Protein AF-J0LLN0-F1 (afdb_monomer_lite)

Structure (mmCIF, N/CA/C/O backbone):
data_AF-J0LLN0-F1
#
_entry.id   AF-J0LLN0-F1
#
loop_
_atom_site.group_PDB
_atom_site.id
_atom_site.type_symbol
_atom_site.label_atom_id
_atom_site.label_alt_id
_atom_site.label_comp_id
_atom_site.label_asym_id
_atom_site.label_entity_id
_atom_site.label_seq_id
_atom_site.pdbx_PDB_ins_code
_atom_site.Cartn_x
_atom_site.Cartn_y
_atom_site.Cartn_z
_atom_site.occupancy
_atom_site.B_iso_or_equiv
_atom_site.auth_seq_id
_atom_site.auth_comp_id
_atom_site.auth_asym_id
_atom_site.auth_atom_id
_atom_site.pdbx_PDB_model_num
ATOM 1 N N . MET A 1 1 ? -68.825 27.686 -24.323 1.00 35.81 1 MET A N 1
ATOM 2 C CA . MET A 1 1 ? -67.868 28.723 -23.879 1.00 35.81 1 MET A CA 1
ATOM 3 C C . MET A 1 1 ? -66.952 28.085 -22.842 1.00 35.81 1 MET A C 1
ATOM 5 O O . MET A 1 1 ? -67.459 27.472 -21.914 1.00 35.81 1 MET A O 1
ATOM 9 N N . LYS A 1 2 ? -65.637 28.086 -23.091 1.00 39.03 2 LYS A N 1
ATOM 10 C CA . LYS A 1 2 ? -64.609 27.370 -22.316 1.00 39.03 2 LYS A CA 1
ATOM 11 C C . LYS A 1 2 ? -64.324 28.080 -20.988 1.00 39.03 2 LYS A C 1
ATOM 13 O O . LYS A 1 2 ? -63.951 29.246 -21.018 1.00 39.03 2 LYS A O 1
ATOM 18 N N . ILE A 1 3 ? -64.368 27.356 -19.871 1.00 39.47 3 ILE A N 1
ATOM 19 C CA . ILE A 1 3 ? -63.580 27.661 -18.666 1.00 39.47 3 ILE A CA 1
ATOM 20 C C . ILE A 1 3 ? -63.063 26.320 -18.148 1.00 39.47 3 ILE A C 1
ATOM 22 O O . ILE A 1 3 ? -63.833 25.510 -17.646 1.00 39.47 3 ILE A O 1
ATOM 26 N N . GLY A 1 4 ? -61.774 26.048 -18.335 1.00 42.06 4 GLY A N 1
ATOM 27 C CA . GLY A 1 4 ? -61.189 24.785 -17.892 1.00 42.06 4 GLY A CA 1
ATOM 28 C C . GLY A 1 4 ? -59.819 24.506 -18.490 1.00 42.06 4 GLY A C 1
ATOM 29 O O . GLY A 1 4 ? -59.658 23.518 -19.193 1.00 42.06 4 GLY A O 1
ATOM 30 N N . SER A 1 5 ? -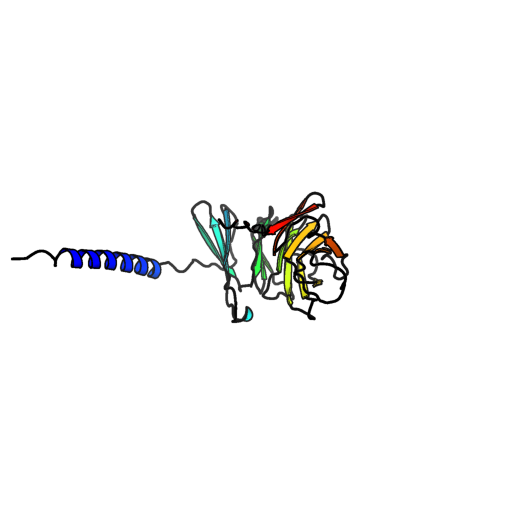58.828 25.370 -18.255 1.00 47.81 5 SER A N 1
ATOM 31 C CA . SER A 1 5 ? -57.426 24.976 -18.496 1.00 47.81 5 SER A CA 1
ATOM 32 C C . SER A 1 5 ? -56.372 25.699 -17.652 1.00 47.81 5 SER A C 1
ATOM 34 O O . SER A 1 5 ? -55.187 25.470 -17.873 1.00 47.81 5 SER A O 1
ATOM 36 N N . SER A 1 6 ? -56.746 26.543 -16.684 1.00 46.25 6 SER A N 1
ATOM 37 C CA . SER A 1 6 ? -55.751 27.342 -15.942 1.00 46.25 6 SER A CA 1
ATOM 38 C C . SER A 1 6 ? -55.401 26.791 -14.555 1.00 46.25 6 SER A C 1
ATOM 40 O O . SER A 1 6 ? -54.373 27.159 -14.002 1.00 46.25 6 SER A O 1
ATOM 42 N N . VAL A 1 7 ? -56.198 25.872 -13.996 1.00 44.28 7 VAL A N 1
ATOM 43 C CA . VAL A 1 7 ? -55.988 25.363 -12.621 1.00 44.28 7 VAL A CA 1
ATOM 44 C C . VAL A 1 7 ? -55.007 24.180 -12.574 1.00 44.28 7 VAL A C 1
ATOM 46 O O . VAL A 1 7 ? -54.289 24.002 -11.596 1.00 44.28 7 VAL A O 1
ATOM 49 N N . SER A 1 8 ? -54.899 23.397 -13.653 1.00 47.16 8 SER A N 1
ATOM 50 C CA . SER A 1 8 ? -54.070 22.177 -13.671 1.00 47.16 8 SER A CA 1
ATOM 51 C C . SER A 1 8 ? -52.569 22.448 -13.871 1.00 47.16 8 SER A C 1
ATOM 53 O O . SER A 1 8 ? -51.728 21.668 -13.425 1.00 47.16 8 SER A O 1
ATOM 55 N N . ILE A 1 9 ? -52.213 23.576 -14.493 1.00 45.03 9 ILE A N 1
ATOM 56 C CA . ILE A 1 9 ? -50.817 23.916 -14.801 1.00 45.03 9 ILE A CA 1
ATOM 57 C C . ILE A 1 9 ? -50.111 24.511 -13.571 1.00 45.03 9 ILE A C 1
ATOM 59 O O . ILE A 1 9 ? -48.983 24.129 -13.267 1.00 45.03 9 ILE A O 1
ATOM 63 N N . VAL A 1 10 ? -50.794 25.361 -12.796 1.00 46.84 10 VAL A N 1
ATOM 64 C CA . VAL A 1 10 ? -50.227 25.993 -11.588 1.00 46.84 10 VAL A CA 1
ATOM 65 C C . VAL A 1 10 ? -49.900 24.955 -10.504 1.00 46.84 10 VAL A C 1
ATOM 67 O O . VAL A 1 10 ? -48.872 25.062 -9.840 1.00 46.84 10 VAL A O 1
ATOM 70 N N . PHE A 1 11 ? -50.704 23.893 -10.381 1.00 40.16 11 PHE A N 1
ATOM 71 C CA . PHE A 1 11 ? -50.483 22.838 -9.385 1.00 40.16 11 PHE A CA 1
ATOM 72 C C . PHE A 1 11 ? -49.270 21.947 -9.706 1.00 40.16 11 PHE A C 1
ATOM 74 O O . PHE A 1 11 ? -48.560 21.526 -8.795 1.00 40.16 11 PHE A O 1
ATOM 81 N N . LYS A 1 12 ? -48.972 21.700 -10.992 1.00 39.31 12 LYS A N 1
ATOM 82 C CA . LYS A 1 12 ? -47.782 20.927 -11.390 1.00 39.31 12 LYS A CA 1
ATOM 83 C C . LYS A 1 12 ? -46.486 21.677 -11.082 1.00 39.31 12 LYS A C 1
ATOM 85 O O . LYS A 1 12 ? -45.582 21.080 -10.510 1.00 39.31 12 LYS A O 1
ATOM 90 N N . TYR A 1 13 ? -46.414 22.978 -11.367 1.00 44.88 13 TYR A N 1
ATOM 91 C CA . TYR A 1 13 ? -45.203 23.761 -11.089 1.00 44.88 13 TYR A CA 1
ATOM 92 C C . TYR A 1 13 ? -44.960 24.003 -9.590 1.00 44.88 13 TYR A C 1
ATOM 94 O O . TYR A 1 13 ? -43.806 24.078 -9.171 1.00 44.88 13 TYR A O 1
ATOM 102 N N . PHE A 1 14 ? -46.013 24.046 -8.766 1.00 45.34 14 PHE A N 1
ATOM 103 C CA . PHE A 1 14 ? -45.872 24.186 -7.311 1.00 45.34 14 PHE A CA 1
ATOM 104 C C . PHE A 1 14 ? -45.296 22.917 -6.656 1.00 45.34 14 PHE A C 1
ATOM 106 O O . PHE A 1 14 ? -44.418 22.998 -5.799 1.00 45.34 14 PHE A O 1
ATOM 113 N N . VAL A 1 15 ? -45.721 21.732 -7.111 1.00 45.38 15 VAL A N 1
ATOM 114 C CA . VAL A 1 15 ? -45.233 20.444 -6.583 1.00 45.38 15 VAL A CA 1
ATOM 115 C C . VAL A 1 15 ? -43.798 20.148 -7.045 1.00 45.38 15 VAL A C 1
ATOM 117 O O . VAL A 1 15 ? -43.001 19.621 -6.268 1.00 45.38 15 VAL A O 1
ATOM 120 N N . THR A 1 16 ? -43.413 20.546 -8.264 1.00 44.00 16 THR A N 1
ATOM 121 C CA . THR A 1 16 ? -42.022 20.394 -8.734 1.00 44.00 16 THR A CA 1
ATOM 122 C C . THR A 1 16 ? -41.064 21.390 -8.061 1.00 44.00 16 THR A C 1
ATOM 124 O O . THR A 1 16 ? -39.931 21.026 -7.751 1.00 44.00 16 THR A O 1
ATOM 127 N N . GLY A 1 17 ? -41.516 22.613 -7.751 1.00 37.81 17 GLY A N 1
ATOM 128 C CA . GLY A 1 17 ? -40.711 23.618 -7.040 1.00 37.81 17 GLY A CA 1
ATOM 129 C C . GLY A 1 17 ? -40.388 23.248 -5.585 1.00 37.81 17 GLY A C 1
ATOM 130 O O . GLY A 1 17 ? -39.274 23.493 -5.116 1.00 37.81 17 GLY A O 1
ATOM 131 N N . ILE A 1 18 ? -41.318 22.590 -4.883 1.00 50.09 18 ILE A N 1
ATOM 132 C CA . ILE A 1 18 ? -41.112 22.128 -3.498 1.00 50.09 18 ILE A CA 1
ATOM 133 C C . ILE A 1 18 ? -40.137 20.939 -3.444 1.00 50.09 18 ILE A C 1
ATOM 135 O O . ILE A 1 18 ? -39.275 20.900 -2.568 1.00 50.09 18 ILE A O 1
ATOM 139 N N . MET A 1 19 ? -40.194 20.013 -4.409 1.00 43.78 19 MET A N 1
ATOM 140 C CA . MET A 1 19 ? -39.267 18.870 -4.458 1.00 43.78 19 MET A CA 1
ATOM 141 C C . MET A 1 19 ? -37.825 19.284 -4.784 1.00 43.78 19 MET A C 1
ATOM 143 O O . MET A 1 19 ? -36.892 18.757 -4.183 1.00 43.78 19 MET A O 1
ATOM 147 N N . ILE A 1 20 ? -37.620 20.268 -5.667 1.00 47.31 20 ILE A N 1
ATOM 148 C CA . ILE A 1 20 ? -36.274 20.789 -5.971 1.00 47.31 20 ILE A CA 1
ATOM 149 C C . ILE A 1 20 ? -35.708 21.574 -4.775 1.00 47.31 20 ILE A C 1
ATOM 151 O O . ILE A 1 20 ? -34.535 21.421 -4.431 1.00 47.31 20 ILE A O 1
ATOM 155 N N . SER A 1 21 ? -36.548 22.343 -4.077 1.00 45.31 21 SER A N 1
ATOM 156 C CA . SER A 1 21 ? -36.128 23.094 -2.887 1.00 45.31 21 SER A CA 1
ATOM 157 C C . SER A 1 21 ? -35.784 22.177 -1.707 1.00 45.31 21 SER A C 1
ATOM 159 O O . SER A 1 21 ? -34.829 22.458 -0.988 1.00 45.31 21 SER A O 1
ATOM 161 N N . ALA A 1 22 ? -36.488 21.055 -1.522 1.00 49.66 22 ALA A N 1
ATOM 162 C CA . ALA A 1 22 ? -36.191 20.095 -0.455 1.00 49.66 22 ALA A CA 1
ATOM 163 C C . ALA A 1 22 ? -34.859 19.352 -0.668 1.00 49.66 22 ALA A C 1
ATOM 165 O O . ALA A 1 22 ? -34.120 19.143 0.293 1.00 49.66 22 ALA A O 1
ATOM 166 N N . VAL A 1 23 ? -34.507 19.012 -1.914 1.00 50.84 23 VAL A N 1
ATOM 167 C CA . VAL A 1 23 ? -33.224 18.353 -2.227 1.00 50.84 23 VAL A CA 1
ATOM 168 C C . VAL A 1 23 ? -32.048 19.327 -2.074 1.00 50.84 23 VAL A C 1
ATOM 170 O O . VAL A 1 23 ? -31.035 18.963 -1.481 1.00 50.84 23 VAL A O 1
ATOM 173 N N . LEU A 1 24 ? -32.200 20.588 -2.500 1.00 45.41 24 LEU A N 1
ATOM 174 C CA . LEU A 1 24 ? -31.174 21.626 -2.305 1.00 45.41 24 LEU A CA 1
ATOM 175 C C . LEU A 1 24 ? -31.020 22.049 -0.831 1.00 45.41 24 LEU A C 1
ATOM 177 O O . LEU A 1 24 ? -29.904 22.313 -0.380 1.00 45.41 24 LEU A O 1
ATOM 181 N N . SER A 1 25 ? -32.108 22.044 -0.051 1.00 48.28 25 SER A N 1
ATOM 182 C CA . SER A 1 25 ? -32.062 22.308 1.398 1.00 48.28 25 SER A CA 1
ATOM 183 C C . SER A 1 25 ? -31.423 21.154 2.181 1.00 48.28 25 SER A C 1
ATOM 185 O O . SER A 1 25 ? -30.760 21.393 3.187 1.00 48.28 25 SER A O 1
ATOM 187 N N . ALA A 1 26 ? -31.562 19.909 1.710 1.00 46.84 26 ALA A N 1
ATOM 188 C CA . ALA A 1 26 ? -30.931 18.742 2.330 1.00 46.84 26 ALA A CA 1
ATOM 189 C C . ALA A 1 26 ? -29.409 18.696 2.101 1.00 46.84 26 ALA A C 1
ATOM 191 O O . ALA A 1 26 ? -28.676 18.220 2.965 1.00 46.84 26 ALA A O 1
ATOM 192 N N . THR A 1 27 ? -28.908 19.247 0.990 1.00 48.62 27 THR A N 1
ATOM 193 C CA . THR A 1 27 ? -27.458 19.377 0.742 1.00 48.62 27 THR A CA 1
ATOM 194 C C . THR A 1 27 ? -26.828 20.602 1.410 1.00 48.62 27 THR A C 1
ATOM 196 O O . THR A 1 27 ? -25.623 20.626 1.635 1.00 48.62 27 THR A O 1
ATOM 199 N N . ALA A 1 28 ? -27.624 21.617 1.766 1.00 44.47 28 ALA A N 1
ATOM 200 C CA . ALA A 1 28 ? -27.141 22.803 2.484 1.00 44.47 28 ALA A CA 1
ATOM 201 C C . ALA A 1 28 ? -26.926 22.556 3.991 1.00 44.47 28 ALA A C 1
ATOM 203 O O . ALA A 1 28 ? -26.243 23.334 4.656 1.00 44.47 28 ALA A O 1
ATOM 204 N N . CYS A 1 29 ? -27.483 21.464 4.526 1.00 44.81 29 CYS A N 1
ATOM 205 C CA . CYS A 1 29 ? -27.372 21.073 5.930 1.00 44.81 29 CYS A CA 1
ATOM 206 C C . CYS A 1 29 ? -26.762 19.681 6.128 1.00 44.81 29 CYS A C 1
ATOM 208 O O . CYS A 1 29 ? -26.947 19.091 7.192 1.00 44.81 29 CYS A O 1
ATOM 210 N N . THR A 1 30 ? -26.011 19.144 5.159 1.00 52.47 30 THR A N 1
ATOM 211 C CA . THR A 1 30 ? -25.088 18.052 5.490 1.00 52.47 30 THR A CA 1
ATOM 212 C C . THR A 1 30 ? -24.094 18.596 6.515 1.00 52.47 30 THR A C 1
ATOM 214 O O . THR A 1 30 ? -23.348 19.521 6.176 1.00 52.47 30 THR A O 1
ATOM 217 N N . PRO A 1 31 ? -24.081 18.095 7.768 1.00 54.72 31 PRO A N 1
ATOM 218 C CA . PRO A 1 31 ? -23.038 18.476 8.702 1.00 54.72 31 PRO A CA 1
ATOM 219 C C . PRO A 1 31 ? -21.703 18.179 8.026 1.00 54.72 31 PRO A C 1
ATOM 221 O O . PRO A 1 31 ? -21.556 17.137 7.379 1.00 54.72 31 PRO A O 1
ATOM 224 N N . ALA A 1 32 ? -20.754 19.113 8.135 1.00 64.06 32 ALA A N 1
ATOM 225 C CA . ALA A 1 32 ? -19.389 18.864 7.700 1.00 64.06 32 ALA A CA 1
ATOM 226 C C . ALA A 1 32 ? -18.981 17.480 8.212 1.00 64.06 32 ALA A C 1
ATOM 228 O O . ALA A 1 32 ? -19.244 17.164 9.379 1.00 64.06 32 ALA A O 1
ATOM 229 N N . LEU A 1 33 ? -18.417 16.645 7.330 1.00 68.56 33 LEU A N 1
ATOM 230 C CA . LEU A 1 33 ? -17.989 15.302 7.711 1.00 68.56 33 LEU A CA 1
ATOM 231 C C . LEU A 1 33 ? -17.200 15.425 9.024 1.00 68.56 33 LEU A C 1
ATOM 233 O O . LEU A 1 33 ? -16.322 16.289 9.100 1.00 68.56 33 LEU A O 1
ATOM 237 N N . PRO A 1 34 ? -17.516 14.640 10.071 1.00 75.44 34 PRO A N 1
ATOM 238 C CA . PRO A 1 34 ? -16.810 14.697 11.345 1.00 75.44 34 PRO A CA 1
ATOM 239 C C . PRO A 1 34 ? -15.404 14.110 11.168 1.00 75.44 34 PRO A C 1
ATOM 241 O O . PRO A 1 34 ? -15.112 12.975 11.549 1.00 75.44 34 PRO A O 1
ATOM 244 N N . VAL A 1 35 ? -14.543 14.893 10.520 1.00 81.31 35 VAL A N 1
ATOM 245 C CA . VAL A 1 35 ? -13.170 14.557 10.176 1.00 81.31 35 VAL A CA 1
ATOM 246 C C . VAL A 1 35 ? -12.336 14.620 11.444 1.00 81.31 35 VAL A C 1
ATOM 248 O O . VAL A 1 35 ? -12.258 15.648 12.117 1.00 81.31 35 VAL A O 1
ATOM 251 N N . LYS A 1 36 ? -11.682 13.508 11.760 1.00 83.38 36 LYS A N 1
ATOM 252 C CA . LYS A 1 36 ? -10.747 13.392 12.872 1.00 83.38 36 LYS A CA 1
ATOM 253 C C . LYS A 1 36 ? -9.315 13.353 12.354 1.00 83.38 36 LYS A C 1
ATOM 255 O O . LYS A 1 36 ? -9.028 12.876 11.253 1.00 83.38 36 LYS A O 1
ATOM 260 N N . GLY A 1 37 ? -8.400 13.843 13.186 1.00 82.81 37 GLY A N 1
ATOM 261 C CA . GLY A 1 37 ? -6.988 13.509 13.046 1.00 82.81 37 GLY A CA 1
ATOM 262 C C . GLY A 1 37 ? -6.754 12.019 13.302 1.00 82.81 37 GLY A C 1
ATOM 263 O O . GLY A 1 37 ? -7.646 11.296 13.746 1.00 82.81 37 GLY A O 1
ATOM 264 N N . PHE A 1 38 ? -5.533 11.555 13.047 1.00 89.50 38 PHE A N 1
ATOM 265 C CA . PHE A 1 38 ? -5.156 10.173 13.328 1.00 89.50 38 PHE A CA 1
ATOM 266 C C . PHE A 1 38 ? -4.889 9.973 14.830 1.00 89.50 38 PHE A C 1
ATOM 268 O O . PHE A 1 38 ? -3.743 9.846 15.256 1.00 89.50 38 PHE A O 1
ATOM 275 N N . SER A 1 39 ? -5.952 9.978 15.638 1.00 88.00 39 SER A N 1
ATOM 276 C CA . SER A 1 39 ? -5.913 9.726 17.083 1.00 88.00 39 SER A CA 1
ATOM 277 C C . SER A 1 39 ? -7.177 9.010 17.571 1.00 88.00 39 SER A C 1
ATOM 279 O O . SER A 1 39 ? -8.278 9.286 17.097 1.00 88.00 39 SER A O 1
ATOM 281 N N . ASN A 1 40 ? -7.024 8.100 18.541 1.00 86.25 40 ASN A N 1
ATOM 282 C CA . ASN A 1 40 ? -8.121 7.334 19.154 1.00 86.25 40 ASN A CA 1
ATOM 283 C C . ASN A 1 40 ? -9.004 6.592 18.132 1.00 86.25 40 ASN A C 1
ATOM 285 O O . ASN A 1 40 ? -10.232 6.609 18.225 1.00 86.25 40 ASN A O 1
ATOM 289 N N . ILE A 1 41 ? -8.375 5.960 17.139 1.00 90.88 41 ILE A N 1
ATOM 290 C CA . ILE A 1 41 ? -9.061 5.188 16.098 1.00 90.88 41 ILE A CA 1
ATOM 291 C C . ILE A 1 41 ? -8.908 3.694 16.393 1.00 90.88 41 ILE A C 1
ATOM 293 O O . ILE A 1 41 ? -7.810 3.233 16.704 1.00 90.88 41 ILE A O 1
ATOM 297 N N . THR A 1 42 ? -10.001 2.939 16.265 1.00 91.94 42 THR A N 1
ATOM 298 C CA . THR A 1 42 ? -10.033 1.474 16.389 1.00 91.94 42 THR A CA 1
ATOM 299 C C . THR A 1 42 ? -10.801 0.866 15.214 1.00 91.94 42 THR A C 1
ATOM 301 O O . THR A 1 42 ? -11.573 1.557 14.547 1.00 91.94 42 THR A O 1
ATOM 304 N N . LEU A 1 43 ? -10.602 -0.433 14.967 1.00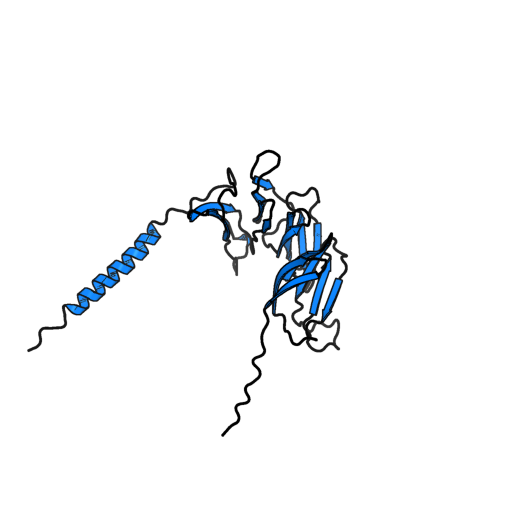 93.62 43 LEU A N 1
ATOM 305 C CA . LEU A 1 43 ? -11.381 -1.198 13.979 1.00 93.62 43 LEU A CA 1
ATOM 306 C C . LEU A 1 43 ? -12.594 -1.914 14.595 1.00 93.62 43 LEU A C 1
ATOM 308 O O . LEU A 1 43 ? -13.229 -2.736 13.943 1.00 93.62 43 LEU A O 1
ATOM 312 N N . GLU A 1 44 ? -12.927 -1.630 15.854 1.00 90.81 44 GLU A N 1
ATOM 313 C CA . GLU A 1 44 ? -14.022 -2.311 16.541 1.00 90.81 44 GLU A CA 1
ATOM 314 C C . GLU A 1 44 ? -15.383 -1.965 15.917 1.00 90.81 44 GLU A C 1
ATOM 316 O O . GLU A 1 44 ? -15.790 -0.795 15.853 1.00 90.81 44 GLU A O 1
ATOM 321 N N . GLY A 1 45 ? -16.072 -3.009 15.450 1.00 92.31 45 GLY A N 1
ATOM 322 C CA . GLY A 1 45 ? -17.348 -2.914 14.743 1.00 92.31 45 GLY A CA 1
ATOM 323 C C . GLY A 1 45 ? -17.251 -2.288 13.351 1.00 92.31 45 GLY A C 1
ATOM 324 O O . GLY A 1 45 ? -18.291 -1.949 12.794 1.00 92.31 45 GLY A O 1
ATOM 325 N N . VAL A 1 46 ? -16.043 -2.080 12.806 1.00 95.44 46 VAL A N 1
ATOM 326 C CA . VAL A 1 46 ? -15.834 -1.570 11.441 1.00 95.44 46 VAL A CA 1
ATOM 327 C C . VAL A 1 46 ? -15.955 -2.726 10.448 1.00 95.44 46 VAL A C 1
ATOM 329 O O . VAL A 1 46 ? -15.282 -3.741 10.603 1.00 95.44 46 VAL A O 1
ATOM 332 N N . VAL A 1 47 ? -16.773 -2.549 9.412 1.00 96.31 47 VAL A N 1
ATOM 333 C CA . VAL A 1 47 ? -17.028 -3.546 8.352 1.00 96.31 47 VAL A CA 1
ATOM 334 C C . VAL A 1 47 ? -16.514 -3.143 6.983 1.00 96.31 47 VAL A C 1
ATOM 336 O O . VAL A 1 47 ? -16.360 -3.994 6.113 1.00 96.31 47 VAL A O 1
ATOM 339 N N . ALA A 1 48 ? -16.252 -1.857 6.773 1.00 95.62 48 ALA A N 1
ATOM 340 C CA . ALA A 1 48 ? -15.708 -1.371 5.518 1.00 95.62 48 ALA A CA 1
ATOM 341 C C . ALA A 1 48 ? -14.779 -0.183 5.750 1.00 95.62 48 ALA A C 1
ATOM 343 O O . ALA A 1 48 ? -14.951 0.597 6.690 1.00 95.62 48 ALA A O 1
ATOM 344 N N . ALA A 1 49 ? -13.799 -0.054 4.863 1.00 96.06 49 ALA A N 1
ATOM 345 C CA . ALA A 1 49 ? -12.905 1.083 4.798 1.00 96.06 49 ALA A CA 1
ATOM 346 C C . ALA A 1 49 ? -12.896 1.611 3.362 1.00 96.06 49 ALA A C 1
ATOM 348 O O . ALA A 1 49 ? -12.823 0.830 2.415 1.00 96.06 49 ALA A O 1
ATOM 349 N N . ILE A 1 50 ? -12.999 2.928 3.202 1.00 94.62 50 ILE A N 1
ATOM 350 C CA . ILE A 1 50 ? -13.043 3.587 1.895 1.00 94.62 50 ILE A CA 1
ATOM 351 C C . ILE A 1 50 ? -11.999 4.687 1.877 1.00 94.62 50 ILE A C 1
ATOM 353 O O . ILE A 1 50 ? -11.969 5.533 2.770 1.00 94.62 50 ILE A O 1
ATOM 357 N N . SER A 1 51 ? -11.162 4.683 0.848 1.00 92.38 51 SER A N 1
ATOM 358 C CA . SER A 1 51 ? -10.244 5.774 0.564 1.00 92.38 51 SER A CA 1
ATOM 359 C C . SER A 1 51 ? -10.902 6.748 -0.412 1.00 92.38 51 SER A C 1
ATOM 361 O O . SER A 1 51 ? -11.459 6.339 -1.429 1.00 92.38 51 SER A O 1
ATOM 363 N N . VAL A 1 52 ? -10.854 8.039 -0.093 1.00 88.94 52 VAL A N 1
ATOM 364 C CA . VAL A 1 52 ? -11.382 9.120 -0.927 1.00 88.94 52 VAL A CA 1
ATOM 365 C C . VAL A 1 52 ? -10.273 10.136 -1.133 1.00 88.94 52 VAL A C 1
ATOM 367 O O . VAL A 1 52 ? -9.941 10.907 -0.232 1.00 88.94 52 VAL A O 1
ATOM 370 N N . ASN A 1 53 ? -9.700 10.136 -2.332 1.00 83.81 53 ASN A N 1
ATOM 371 C CA . ASN A 1 53 ? -8.626 11.044 -2.706 1.00 83.81 53 ASN A CA 1
ATOM 372 C C . ASN A 1 53 ? -9.012 11.820 -3.962 1.00 83.81 53 ASN A C 1
ATOM 374 O O . ASN A 1 53 ? -9.546 11.223 -4.901 1.00 83.81 53 ASN A O 1
ATOM 378 N N . PRO A 1 54 ? -8.726 13.129 -4.015 1.00 70.31 54 PRO A N 1
ATOM 379 C CA . PRO A 1 54 ? -8.790 13.870 -5.260 1.00 70.31 54 PRO A CA 1
ATOM 380 C C . PRO A 1 54 ? -7.836 13.227 -6.273 1.00 70.31 54 PRO A C 1
ATOM 382 O O . PRO A 1 5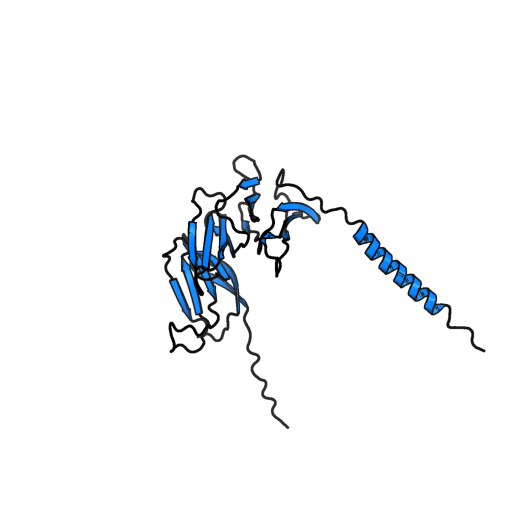4 ? -6.625 13.185 -6.065 1.00 70.31 54 PRO A O 1
ATOM 385 N N . GLN A 1 55 ? -8.389 12.707 -7.366 1.00 66.25 55 GLN A N 1
ATOM 386 C CA . GLN A 1 55 ? -7.603 12.249 -8.504 1.00 66.25 55 GLN A CA 1
ATOM 387 C C . GLN A 1 55 ? -7.110 13.491 -9.249 1.00 66.25 55 GLN A C 1
ATOM 389 O O . GLN A 1 55 ? -7.902 14.222 -9.843 1.00 66.25 55 GLN A O 1
ATOM 394 N N . ALA A 1 56 ? -5.809 13.764 -9.195 1.00 56.75 56 ALA A N 1
ATOM 395 C CA . ALA A 1 56 ? -5.224 14.923 -9.858 1.00 56.75 56 ALA A CA 1
ATOM 396 C C . ALA A 1 56 ? -4.958 14.648 -11.343 1.00 56.75 56 ALA A C 1
ATOM 398 O O . ALA A 1 56 ? -3.819 14.700 -11.805 1.00 56.75 56 ALA A O 1
ATOM 399 N N . PHE A 1 57 ? -6.010 14.373 -12.113 1.00 53.25 57 PHE A N 1
ATOM 400 C CA . PHE A 1 57 ? -5.895 14.398 -13.567 1.00 53.25 57 PHE A CA 1
ATOM 401 C C . PHE A 1 57 ? -5.755 15.861 -14.018 1.00 53.25 57 PHE A C 1
ATOM 403 O O . PHE A 1 57 ? -6.688 16.653 -13.915 1.00 53.25 57 PHE A O 1
ATOM 410 N N . GLY A 1 58 ? -4.558 16.242 -14.470 1.00 53.97 58 GLY A N 1
ATOM 411 C CA . GLY A 1 58 ? -4.291 17.519 -15.147 1.00 53.97 58 GLY A CA 1
ATOM 412 C C . GLY A 1 58 ? -3.786 18.682 -14.283 1.00 53.97 58 GLY A C 1
ATOM 413 O O . GLY A 1 58 ? -3.167 19.584 -14.835 1.00 53.97 58 GLY A O 1
ATOM 414 N N . GLN A 1 59 ? -3.980 18.672 -12.958 1.00 55.12 59 GLN A N 1
ATOM 415 C CA . GLN A 1 59 ? -3.436 19.716 -12.064 1.00 55.12 59 GLN A CA 1
ATOM 416 C C . GLN A 1 59 ? -2.189 19.289 -11.282 1.00 55.12 59 GLN A C 1
ATOM 418 O O . GLN A 1 59 ? -1.637 20.113 -10.565 1.00 55.12 59 GLN A O 1
ATOM 423 N N . GLY A 1 60 ? -1.740 18.038 -11.419 1.00 66.31 60 GLY A N 1
ATOM 424 C CA . GLY A 1 60 ? -0.609 17.506 -10.659 1.00 66.31 60 GLY A CA 1
ATOM 425 C C . GLY A 1 60 ? -0.984 17.174 -9.212 1.00 66.31 60 GLY A C 1
ATOM 426 O O . GLY A 1 60 ? -1.645 17.944 -8.509 1.00 66.31 60 GLY A O 1
ATOM 427 N N . ILE A 1 61 ? -0.611 15.979 -8.758 1.00 70.31 61 ILE A N 1
ATOM 428 C CA . ILE A 1 61 ? -0.966 15.470 -7.424 1.00 70.31 61 ILE A CA 1
ATOM 429 C C . ILE A 1 61 ? -0.332 16.289 -6.289 1.00 70.31 61 ILE A C 1
ATOM 431 O O . ILE A 1 61 ? -0.820 16.290 -5.161 1.00 70.31 61 ILE A O 1
ATOM 435 N N . GLU A 1 62 ? 0.731 17.035 -6.580 1.00 70.06 62 GLU A N 1
ATOM 436 C CA . GLU A 1 62 ? 1.367 17.991 -5.679 1.00 70.06 62 GLU A CA 1
ATOM 437 C C . GLU A 1 62 ? 0.408 19.095 -5.209 1.00 70.06 62 GLU A C 1
ATOM 439 O O . GLU A 1 62 ? 0.562 19.607 -4.099 1.00 70.06 62 GLU A O 1
ATOM 444 N N . ASN A 1 63 ? -0.627 19.402 -5.998 1.00 71.56 63 ASN A N 1
ATOM 445 C CA . ASN A 1 63 ? -1.650 20.390 -5.658 1.00 71.56 63 ASN A CA 1
ATOM 446 C C . ASN A 1 63 ? -2.815 19.804 -4.845 1.00 71.56 63 ASN A C 1
ATOM 448 O O . ASN A 1 63 ? -3.675 20.550 -4.364 1.00 71.56 63 ASN A O 1
ATOM 452 N N . VAL A 1 64 ? -2.835 18.485 -4.625 1.00 72.38 64 VAL A N 1
ATOM 453 C CA . VAL A 1 64 ? -3.792 17.847 -3.720 1.00 72.38 64 VAL A CA 1
ATOM 454 C C . VAL A 1 64 ? -3.384 18.122 -2.277 1.00 72.38 64 VAL A C 1
ATOM 456 O O . VAL A 1 64 ? -2.292 17.774 -1.818 1.00 72.38 64 VAL A O 1
ATOM 459 N N . LYS A 1 65 ? -4.281 18.808 -1.564 1.00 75.12 65 LYS A N 1
ATOM 460 C CA . LYS A 1 65 ? -4.053 19.258 -0.186 1.00 75.12 65 LYS A CA 1
ATOM 461 C C . LYS A 1 65 ? -4.477 18.236 0.859 1.00 75.12 65 LYS A C 1
ATOM 463 O O . LYS A 1 65 ? -3.970 18.282 1.977 1.00 75.12 65 LYS A O 1
ATOM 468 N N . GLU A 1 66 ? -5.418 17.360 0.524 1.00 86.81 66 GLU A N 1
ATOM 469 C CA . GLU A 1 66 ? -5.960 16.386 1.462 1.00 86.81 66 GLU A CA 1
ATOM 470 C C . GLU A 1 66 ? -6.604 15.194 0.762 1.00 86.81 66 GLU A C 1
ATOM 472 O O . GLU A 1 66 ? -7.044 15.276 -0.384 1.00 86.81 66 GLU A O 1
ATOM 477 N N . GLY A 1 67 ? -6.680 14.097 1.503 1.00 89.50 67 GLY A N 1
ATOM 478 C CA . GLY A 1 67 ? -7.493 12.931 1.194 1.00 89.50 67 GLY A CA 1
ATOM 479 C C . GLY A 1 67 ? -8.097 12.381 2.477 1.00 89.50 67 GLY A C 1
ATOM 480 O O . GLY A 1 67 ? -7.763 12.832 3.579 1.00 89.50 67 GLY A O 1
ATOM 481 N N . TYR A 1 68 ? -8.947 11.373 2.365 1.00 93.00 68 TYR A N 1
ATOM 482 C CA . TYR A 1 68 ? -9.673 10.830 3.504 1.00 93.00 68 TYR A CA 1
ATOM 483 C C . TYR A 1 68 ? -9.711 9.310 3.488 1.00 93.00 68 TYR A C 1
ATOM 485 O O . TYR A 1 68 ? -9.800 8.690 2.433 1.00 93.00 68 TYR A O 1
ATOM 493 N N . VAL A 1 69 ? -9.727 8.722 4.682 1.00 95.12 69 VAL A N 1
ATOM 494 C CA . VAL A 1 69 ? -10.088 7.316 4.880 1.00 95.12 69 VAL A CA 1
ATOM 495 C C . VAL A 1 69 ? -11.313 7.259 5.781 1.00 95.12 69 VAL A C 1
ATOM 497 O O . VAL A 1 69 ? -11.267 7.708 6.925 1.00 95.12 69 VAL A O 1
ATOM 500 N N . ALA A 1 70 ? -12.418 6.732 5.268 1.00 94.75 70 ALA A N 1
ATOM 501 C CA . ALA A 1 70 ? -13.639 6.510 6.026 1.00 94.75 70 ALA A CA 1
ATOM 502 C C . ALA A 1 70 ? -13.683 5.067 6.537 1.00 94.75 70 ALA A C 1
ATOM 504 O O . ALA A 1 70 ? -13.540 4.131 5.759 1.00 94.75 70 ALA A O 1
ATOM 505 N N . LEU A 1 71 ? -13.908 4.896 7.838 1.00 95.06 71 LEU A N 1
ATOM 506 C CA . LEU A 1 71 ? -14.168 3.614 8.487 1.00 95.06 71 LEU A CA 1
ATOM 507 C C . LEU A 1 71 ? -15.656 3.525 8.805 1.00 95.06 71 LEU A C 1
ATOM 509 O O . LEU A 1 71 ? -16.159 4.344 9.575 1.00 95.06 71 LEU A O 1
ATOM 513 N N . ILE A 1 72 ? -16.348 2.554 8.221 1.00 95.31 72 ILE A N 1
ATOM 514 C CA . ILE A 1 72 ? -17.799 2.381 8.327 1.00 95.31 72 ILE A CA 1
ATOM 515 C C . ILE A 1 72 ? -18.092 1.238 9.291 1.00 95.31 72 ILE A C 1
ATOM 517 O O . ILE A 1 72 ? -17.556 0.140 9.135 1.00 95.31 72 ILE A O 1
ATOM 521 N N . LYS A 1 73 ? -18.943 1.496 10.282 1.00 94.75 73 LYS A N 1
ATOM 522 C CA . LYS A 1 73 ? -19.385 0.517 11.274 1.00 94.75 73 LYS A CA 1
ATOM 523 C C . LYS A 1 73 ? -20.656 -0.207 10.848 1.00 94.75 73 LYS A C 1
ATOM 525 O O . LYS A 1 73 ? -21.433 0.316 10.056 1.00 94.75 73 LYS A O 1
ATOM 530 N N . GLU A 1 74 ? -20.894 -1.377 11.438 1.00 93.69 74 GLU A N 1
ATOM 531 C CA . GLU A 1 74 ? -22.097 -2.200 11.209 1.00 93.69 74 GLU A CA 1
ATOM 532 C C . GLU A 1 74 ? -23.406 -1.423 11.376 1.00 93.69 74 GLU A C 1
ATOM 534 O O . GLU A 1 74 ? -24.359 -1.622 10.631 1.00 93.69 74 GLU A O 1
ATOM 539 N N . ASN A 1 75 ? -23.443 -0.496 12.334 1.00 91.88 75 ASN A N 1
ATOM 540 C CA . ASN A 1 75 ? -24.616 0.326 12.621 1.00 91.88 75 ASN A CA 1
ATOM 541 C C . ASN A 1 75 ? -24.758 1.559 11.707 1.00 91.88 75 ASN A C 1
ATOM 543 O O . ASN A 1 75 ? -25.567 2.437 11.998 1.00 91.88 75 ASN A O 1
ATOM 547 N N . GLY A 1 76 ? -23.946 1.670 10.652 1.00 88.25 76 GLY A N 1
ATOM 548 C CA . GLY A 1 76 ? -23.940 2.800 9.721 1.00 88.25 76 GLY A CA 1
ATOM 549 C C . GLY A 1 76 ? -23.191 4.042 10.216 1.00 88.25 76 GLY A C 1
ATOM 550 O O . GLY A 1 76 ? -22.964 4.962 9.429 1.00 88.25 76 GLY A O 1
ATOM 551 N N . ASN A 1 77 ? -22.747 4.082 11.479 1.00 90.38 77 ASN A N 1
ATOM 552 C CA . ASN A 1 77 ? -21.859 5.149 11.938 1.00 90.38 77 ASN A CA 1
ATOM 553 C C . ASN A 1 77 ? -20.511 5.047 11.232 1.00 90.38 77 ASN A C 1
ATOM 555 O O . ASN A 1 77 ? -20.044 3.963 10.895 1.00 90.38 77 ASN A O 1
ATOM 559 N N . TYR A 1 78 ? -19.833 6.177 11.081 1.00 91.81 78 TYR A N 1
ATOM 560 C CA . TYR A 1 78 ? -18.535 6.207 10.431 1.00 91.81 78 TYR A CA 1
ATOM 561 C C . TYR A 1 78 ? -17.558 7.133 11.149 1.00 91.81 78 TYR A C 1
ATOM 563 O O . TYR A 1 78 ? -17.935 8.040 11.890 1.00 91.81 78 TYR A O 1
ATOM 571 N N . THR A 1 79 ? -16.270 6.877 10.946 1.00 92.44 79 THR A N 1
ATOM 572 C CA . THR A 1 79 ? -15.178 7.772 11.339 1.00 92.44 79 THR A CA 1
ATOM 573 C C . THR A 1 79 ? -14.403 8.151 10.092 1.00 92.44 79 THR A C 1
ATOM 575 O O . THR A 1 79 ? -13.967 7.268 9.362 1.00 92.44 79 THR A O 1
ATOM 578 N N . VAL A 1 80 ? -14.218 9.448 9.851 1.00 93.50 80 VAL A N 1
ATOM 579 C CA . VAL A 1 80 ? -13.412 9.938 8.727 1.00 93.50 80 VAL A CA 1
ATOM 580 C C . VAL A 1 80 ? -12.059 10.396 9.248 1.00 93.50 80 VAL A C 1
ATOM 582 O O . VAL A 1 80 ? -11.983 11.219 10.156 1.00 93.50 80 VAL A O 1
ATOM 585 N N . ILE A 1 81 ? -10.994 9.867 8.666 1.00 94.38 81 ILE A N 1
ATOM 586 C CA . ILE A 1 81 ? -9.607 10.177 8.993 1.00 94.38 81 ILE A CA 1
ATOM 587 C C . ILE A 1 81 ? -9.077 11.114 7.917 1.00 94.38 81 ILE A C 1
ATOM 589 O O . ILE A 1 81 ? -9.100 10.765 6.738 1.00 94.38 81 ILE A O 1
ATOM 593 N N . ARG A 1 82 ? -8.569 12.284 8.311 1.00 93.00 82 ARG A N 1
ATOM 594 C CA . ARG A 1 82 ? -7.854 13.170 7.381 1.00 93.00 82 ARG A CA 1
ATOM 595 C C . ARG A 1 82 ? -6.464 12.623 7.071 1.00 93.00 82 ARG A C 1
ATOM 597 O O . ARG A 1 82 ? -5.718 12.277 7.988 1.00 93.00 82 ARG A O 1
ATOM 604 N N . THR A 1 83 ? -6.096 12.639 5.799 1.00 92.00 83 THR A N 1
ATOM 605 C CA . THR A 1 83 ? -4.764 12.295 5.287 1.00 92.00 83 THR A CA 1
ATOM 606 C C . THR A 1 83 ? -4.222 13.433 4.418 1.00 92.00 83 THR A C 1
ATOM 608 O O . THR A 1 83 ? -4.974 14.329 4.027 1.00 92.00 83 THR A O 1
ATOM 611 N N . SER A 1 84 ? -2.926 13.414 4.104 1.00 90.06 84 SER A N 1
ATOM 612 C CA . SER A 1 84 ? -2.303 14.405 3.206 1.00 90.06 84 SER A CA 1
ATOM 613 C C . SER A 1 84 ? -2.657 14.221 1.723 1.00 90.06 84 SER A C 1
ATOM 615 O O . SER A 1 84 ? -2.276 15.055 0.903 1.00 90.06 84 SER A O 1
ATOM 617 N N . GLY A 1 85 ? -3.427 13.183 1.383 1.00 87.88 85 GLY A N 1
ATOM 618 C CA . GLY A 1 85 ? -3.797 12.857 0.011 1.00 87.88 85 GLY A CA 1
ATOM 619 C C . GLY A 1 85 ? -2.721 12.059 -0.728 1.00 87.88 85 GLY A C 1
ATOM 620 O O . GLY A 1 85 ? -1.547 12.072 -0.351 1.00 87.88 85 GLY A O 1
ATOM 621 N N . MET A 1 86 ? -3.135 11.318 -1.756 1.00 87.75 86 MET A N 1
ATOM 622 C CA . MET A 1 86 ? -2.266 10.490 -2.602 1.00 87.75 86 MET A CA 1
ATOM 623 C C . MET A 1 86 ? -3.024 9.991 -3.839 1.00 87.75 86 MET A C 1
ATOM 625 O O . MET A 1 86 ? -4.206 9.657 -3.751 1.00 87.75 86 MET A O 1
ATOM 629 N N . ALA A 1 87 ? -2.341 9.902 -4.980 1.00 86.81 87 ALA A N 1
ATOM 630 C CA . ALA A 1 87 ? -2.855 9.213 -6.156 1.00 86.81 87 ALA A CA 1
ATOM 631 C C . ALA A 1 87 ? -2.836 7.701 -5.913 1.00 86.81 87 ALA A C 1
ATOM 633 O O . ALA A 1 87 ? -1.829 7.159 -5.453 1.00 86.81 87 ALA A O 1
ATOM 634 N N . ALA A 1 88 ? -3.956 7.050 -6.236 1.00 84.44 88 ALA A N 1
ATOM 635 C CA . ALA A 1 88 ? -4.160 5.616 -6.039 1.00 84.44 88 ALA A CA 1
ATOM 636 C C . ALA A 1 88 ? -3.884 5.149 -4.595 1.00 84.44 88 ALA A C 1
ATOM 638 O O . ALA A 1 88 ? -3.265 4.115 -4.387 1.00 84.44 88 ALA A O 1
ATOM 639 N N . GLN A 1 89 ? -4.337 5.909 -3.586 1.00 89.38 89 GLN A N 1
ATOM 640 C CA . GLN A 1 89 ? -4.254 5.463 -2.191 1.00 89.38 89 GLN A CA 1
ATOM 641 C C . GLN A 1 89 ? -5.024 4.148 -2.012 1.00 89.38 89 GLN A C 1
ATOM 643 O O . GLN A 1 89 ? -6.257 4.121 -2.002 1.00 89.38 89 GLN A O 1
ATOM 648 N N . GLU A 1 90 ? -4.280 3.070 -1.820 1.00 91.94 90 GLU A N 1
ATOM 649 C CA . GLU A 1 90 ? -4.809 1.745 -1.551 1.00 91.94 90 GLU A CA 1
ATOM 650 C C . GLU A 1 90 ? -4.987 1.516 -0.051 1.00 91.94 90 GLU A C 1
ATOM 652 O O . GLU A 1 90 ? -4.269 2.053 0.804 1.00 91.94 90 GLU A O 1
ATOM 657 N N . LEU A 1 91 ? -5.969 0.677 0.261 1.00 95.38 91 LEU A N 1
ATOM 658 C CA . LEU A 1 91 ? -6.243 0.182 1.598 1.00 95.38 91 LEU A CA 1
ATOM 659 C C . LEU A 1 91 ? -5.997 -1.321 1.607 1.00 95.38 91 LEU A C 1
ATOM 661 O O . LEU A 1 91 ? -6.565 -2.042 0.791 1.00 95.38 91 LEU A O 1
ATOM 665 N N . LEU A 1 92 ? -5.205 -1.797 2.562 1.00 95.31 92 LEU A N 1
ATOM 666 C CA . LEU A 1 92 ? -4.952 -3.220 2.738 1.00 95.31 92 LEU A CA 1
ATOM 667 C C . LEU A 1 92 ? -5.414 -3.655 4.117 1.00 95.31 92 LEU A C 1
ATOM 669 O O . LEU A 1 92 ? -4.818 -3.298 5.135 1.00 95.31 92 LEU A O 1
ATOM 673 N N . TRP A 1 93 ? -6.479 -4.447 4.142 1.00 94.44 93 TRP A N 1
ATOM 674 C CA . TRP A 1 93 ? -7.020 -5.010 5.367 1.00 94.44 93 TRP A CA 1
ATOM 675 C C . TRP A 1 93 ? -6.532 -6.447 5.539 1.00 94.44 93 TRP A C 1
ATOM 677 O O . TRP A 1 93 ? -6.953 -7.347 4.818 1.00 94.44 93 TRP A O 1
ATOM 687 N N . THR A 1 94 ? -5.653 -6.661 6.514 1.00 93.25 94 THR A N 1
ATOM 688 C CA . THR A 1 94 ? -5.104 -7.976 6.859 1.00 93.25 94 THR A CA 1
ATOM 689 C C . THR A 1 94 ? -5.701 -8.496 8.162 1.00 93.25 94 THR A C 1
ATOM 691 O O . THR A 1 94 ? -6.426 -7.797 8.876 1.00 93.25 94 THR A O 1
ATOM 694 N N . LYS A 1 95 ? -5.335 -9.722 8.551 1.00 91.06 95 LYS A N 1
ATOM 695 C CA . LYS A 1 95 ? -5.700 -10.262 9.873 1.00 91.06 95 LYS A CA 1
ATOM 696 C C . LYS A 1 95 ? -5.149 -9.435 11.041 1.00 91.06 95 LYS A C 1
ATOM 698 O O . LYS A 1 95 ? -5.690 -9.520 12.141 1.00 91.06 95 LYS A O 1
ATOM 703 N N . LYS A 1 96 ? -4.074 -8.667 10.830 1.00 92.62 96 LYS A N 1
ATOM 704 C CA . LYS A 1 96 ? -3.475 -7.803 11.861 1.00 92.62 96 LYS A CA 1
ATOM 705 C C . LYS A 1 96 ? -4.186 -6.456 11.976 1.00 92.62 96 LYS A C 1
ATOM 707 O O . LYS A 1 96 ? -4.181 -5.863 13.053 1.00 92.62 96 LYS A O 1
ATOM 712 N N . GLY A 1 97 ? -4.785 -5.976 10.890 1.00 95.44 97 GLY A N 1
ATOM 713 C CA . GLY A 1 97 ? -5.467 -4.691 10.853 1.00 95.44 97 GLY A CA 1
ATOM 714 C C . GLY A 1 97 ? -5.433 -4.043 9.475 1.00 95.44 97 GLY A C 1
ATOM 715 O O . GLY A 1 97 ? -5.154 -4.689 8.469 1.00 95.44 97 GLY A O 1
ATOM 716 N N . LEU A 1 98 ? -5.720 -2.749 9.446 1.00 97.31 98 LEU A N 1
ATOM 717 C CA . LEU A 1 98 ? -5.786 -1.938 8.242 1.00 97.31 98 LEU A CA 1
ATOM 718 C C . LEU A 1 98 ? -4.483 -1.159 8.057 1.00 97.31 98 LEU A C 1
ATOM 720 O O . LEU A 1 98 ? -4.098 -0.368 8.922 1.00 97.31 98 LEU A O 1
ATOM 724 N N . TYR A 1 99 ? -3.845 -1.348 6.909 1.00 97.50 99 TYR A N 1
ATOM 725 C CA . TYR A 1 99 ? -2.691 -0.590 6.444 1.00 97.50 99 TYR A CA 1
ATOM 726 C C . TYR A 1 99 ? -3.113 0.362 5.333 1.00 97.50 99 TYR A C 1
ATOM 728 O O . TYR A 1 99 ? -3.908 0.005 4.464 1.00 97.50 99 TYR A O 1
ATOM 736 N N . PHE A 1 100 ? -2.562 1.571 5.354 1.00 96.38 100 PHE A N 1
ATOM 737 C CA . PHE A 1 100 ? -2.704 2.534 4.267 1.00 96.38 100 PHE A CA 1
ATOM 738 C C . PHE A 1 100 ? -1.595 3.580 4.324 1.00 96.38 100 PHE A C 1
ATOM 740 O O . PHE A 1 100 ? -0.847 3.686 5.300 1.00 96.38 100 PHE A O 1
ATOM 747 N N . SER A 1 101 ? -1.477 4.355 3.257 1.00 94.94 101 SER A N 1
ATOM 748 C CA . SER A 1 101 ? -0.432 5.356 3.080 1.00 94.94 101 SER A CA 1
ATOM 749 C C . SER A 1 101 ? -1.013 6.649 2.544 1.00 94.94 101 SER A C 1
ATOM 751 O O . SER A 1 101 ? -1.933 6.621 1.744 1.00 94.94 101 SER A O 1
ATOM 753 N N . ASP A 1 102 ? -0.459 7.784 2.941 1.00 92.50 102 ASP A N 1
ATOM 754 C CA . ASP A 1 102 ? -0.616 9.035 2.199 1.00 92.50 102 ASP A CA 1
ATOM 755 C C . ASP A 1 102 ? 0.753 9.534 1.724 1.00 92.50 102 ASP A C 1
ATOM 757 O O . ASP A 1 102 ? 1.762 8.843 1.913 1.00 92.50 102 ASP A O 1
ATOM 761 N N . ARG A 1 103 ? 0.797 10.716 1.101 1.00 89.38 103 ARG A N 1
ATOM 762 C CA . ARG A 1 103 ? 2.041 11.323 0.610 1.00 89.38 103 ARG A CA 1
ATOM 763 C C . ARG A 1 103 ? 3.130 11.421 1.683 1.00 89.38 103 ARG A C 1
ATOM 765 O O . ARG A 1 103 ? 4.306 11.264 1.369 1.00 89.38 103 ARG A O 1
ATOM 772 N N . ASP A 1 104 ? 2.753 11.633 2.940 1.00 89.88 104 ASP A N 1
ATOM 773 C CA . ASP A 1 104 ? 3.684 12.011 4.004 1.00 89.88 104 ASP A CA 1
ATOM 774 C C . ASP A 1 104 ? 3.938 10.882 5.016 1.00 89.88 104 ASP A C 1
ATOM 776 O O . ASP A 1 104 ? 4.877 10.949 5.816 1.00 89.88 104 ASP A O 1
ATOM 780 N N . SER A 1 105 ? 3.061 9.881 5.100 1.00 93.81 105 SER A N 1
ATOM 781 C CA . SER A 1 105 ? 3.053 8.924 6.207 1.00 93.81 105 SER A CA 1
ATOM 782 C C . SER A 1 105 ? 2.465 7.563 5.852 1.00 93.81 105 SER A C 1
ATOM 784 O O . SER A 1 105 ? 1.612 7.420 4.977 1.00 93.81 105 SER A O 1
ATOM 786 N N . ASP A 1 106 ? 2.939 6.556 6.579 1.00 96.00 106 ASP A N 1
ATOM 787 C CA . ASP A 1 106 ? 2.366 5.217 6.654 1.00 96.00 106 ASP A CA 1
ATOM 788 C C . ASP A 1 106 ? 1.463 5.138 7.888 1.00 96.00 106 ASP A C 1
ATOM 790 O O . ASP A 1 106 ? 1.811 5.661 8.956 1.00 96.00 106 ASP A O 1
ATOM 794 N N . TYR A 1 107 ? 0.349 4.427 7.760 1.00 96.69 107 TYR A N 1
ATOM 795 C CA . TYR A 1 107 ? -0.638 4.241 8.813 1.00 96.69 107 TYR A CA 1
ATOM 796 C C . TYR A 1 107 ? -0.935 2.759 9.008 1.00 96.69 107 TYR A C 1
ATOM 798 O O . TYR A 1 107 ? -1.012 1.985 8.054 1.00 96.69 107 TYR A O 1
ATOM 806 N N . PHE A 1 108 ? -1.121 2.385 10.267 1.00 96.81 108 PHE A N 1
ATOM 807 C CA . PHE A 1 108 ? -1.629 1.085 10.674 1.00 96.81 108 PHE A CA 1
ATOM 808 C C . PHE A 1 108 ? -2.683 1.282 11.758 1.00 96.81 108 PHE A C 1
ATOM 810 O O . PHE A 1 108 ? -2.446 2.022 12.717 1.00 96.81 108 PHE A O 1
ATOM 817 N N . ILE A 1 109 ? -3.827 0.615 11.611 1.00 96.56 109 ILE A N 1
ATOM 818 C CA . ILE A 1 109 ? -4.872 0.523 12.630 1.00 96.56 109 ILE A CA 1
ATOM 819 C C . ILE A 1 109 ? -5.119 -0.957 12.900 1.00 96.56 109 ILE A C 1
ATOM 821 O O . ILE A 1 109 ? -5.579 -1.684 12.028 1.00 96.56 109 ILE A O 1
ATOM 825 N N . GLY A 1 110 ? -4.835 -1.411 14.108 1.00 94.38 110 GLY A N 1
ATOM 826 C CA . GLY A 1 110 ? -4.978 -2.801 14.510 1.00 94.38 110 GLY A CA 1
ATOM 827 C C . GLY A 1 110 ? -4.525 -2.989 15.947 1.00 94.38 110 GLY A C 1
ATOM 828 O O . GLY A 1 110 ? -3.777 -2.171 16.486 1.00 94.38 110 GLY A O 1
ATOM 829 N N . LYS A 1 111 ? -4.999 -4.056 16.588 1.00 88.50 111 LYS A N 1
ATOM 830 C CA . LYS A 1 111 ? -4.666 -4.332 17.985 1.00 88.50 111 LYS A CA 1
ATOM 831 C C . LYS A 1 111 ? -3.184 -4.689 18.094 1.00 88.50 111 LYS A C 1
ATOM 833 O O . LYS A 1 111 ? -2.735 -5.690 17.539 1.00 88.50 111 LYS A O 1
ATOM 838 N N . LYS A 1 112 ? -2.425 -3.870 18.813 1.00 82.31 112 LYS A N 1
ATOM 839 C CA . LYS A 1 112 ? -0.998 -4.068 19.066 1.00 82.31 112 LYS A CA 1
ATOM 840 C C . LYS A 1 112 ? -0.780 -4.865 20.351 1.00 82.31 112 LYS A C 1
ATOM 842 O O . LYS A 1 112 ? -1.639 -4.915 21.231 1.00 82.31 112 LYS A O 1
ATOM 847 N N . SER A 1 113 ? 0.403 -5.462 20.474 1.00 78.12 113 SER A N 1
ATOM 848 C CA . SER A 1 113 ? 0.828 -6.197 21.673 1.00 78.12 113 SER A CA 1
ATOM 849 C C . SER A 1 113 ? 0.923 -5.316 22.923 1.00 78.12 113 SER A C 1
ATOM 851 O O . SER A 1 113 ? 0.721 -5.810 24.025 1.00 78.12 113 SER A O 1
ATOM 853 N N . ASP A 1 114 ? 1.175 -4.016 22.752 1.00 79.75 114 ASP A N 1
ATOM 854 C CA . ASP A 1 114 ? 1.210 -3.007 23.820 1.00 79.75 114 ASP A CA 1
ATOM 855 C C . ASP A 1 114 ? -0.188 -2.505 24.241 1.00 79.75 114 ASP A C 1
ATOM 857 O O . ASP A 1 114 ? -0.299 -1.588 25.051 1.00 79.75 114 ASP A O 1
ATOM 861 N N . GLY A 1 115 ? -1.264 -3.080 23.688 1.00 75.81 115 GLY A N 1
ATOM 862 C CA . GLY A 1 115 ? -2.644 -2.649 23.929 1.00 75.81 115 GLY A CA 1
ATOM 863 C C . GLY A 1 115 ? -3.071 -1.413 23.128 1.00 75.81 115 GLY A C 1
ATOM 864 O O . GLY A 1 115 ? -4.246 -1.045 23.164 1.00 75.81 115 GLY A O 1
ATOM 865 N N . GLY A 1 116 ? -2.160 -0.791 22.374 1.00 84.69 116 GLY A N 1
ATOM 866 C CA . GLY A 1 116 ? -2.473 0.283 21.439 1.00 84.69 116 GLY A CA 1
ATOM 867 C C . GLY A 1 116 ? -3.222 -0.214 20.200 1.00 84.69 116 GLY A C 1
ATOM 868 O O . GLY A 1 116 ? -3.248 -1.404 19.892 1.00 84.69 116 GLY A O 1
ATOM 869 N N . TRP A 1 117 ? -3.821 0.717 19.459 1.00 89.94 117 TRP A N 1
ATOM 870 C CA . TRP A 1 117 ? -4.628 0.402 18.270 1.00 89.94 117 TRP A CA 1
ATOM 871 C C . TRP A 1 117 ? -4.105 0.998 16.975 1.00 89.94 117 TRP A C 1
ATOM 873 O O . TRP A 1 117 ? -4.649 0.728 15.910 1.00 89.94 117 TRP A O 1
ATOM 883 N N . MET A 1 118 ? -3.086 1.847 17.048 1.00 92.94 118 MET A N 1
ATOM 884 C CA . MET A 1 118 ? -2.680 2.634 15.899 1.00 92.94 118 MET A CA 1
ATOM 885 C C . MET A 1 118 ? -1.194 2.929 15.887 1.00 92.94 118 MET A C 1
ATOM 887 O O . MET A 1 118 ? -0.526 2.984 16.922 1.00 92.94 118 MET A O 1
ATOM 891 N N . SER A 1 119 ? -0.659 3.114 14.692 1.00 93.88 119 SER A N 1
ATOM 892 C CA . SER A 1 119 ? 0.703 3.576 14.476 1.00 93.88 119 SER A CA 1
ATOM 893 C C . SER A 1 119 ? 0.746 4.435 13.224 1.00 93.88 119 SER A C 1
ATOM 895 O O . SER A 1 119 ? 0.136 4.111 12.209 1.00 93.88 119 SER A O 1
ATOM 897 N N . LYS A 1 120 ? 1.453 5.558 13.324 1.00 95.12 120 LYS A N 1
ATOM 898 C CA . LYS A 1 120 ? 1.753 6.456 12.213 1.00 95.12 120 LYS A CA 1
ATOM 899 C C . LYS A 1 120 ? 3.253 6.657 12.187 1.00 95.12 120 LYS A C 1
ATOM 901 O O . LYS A 1 120 ? 3.851 6.900 13.234 1.00 95.12 120 LYS A O 1
ATOM 906 N N . ARG A 1 121 ? 3.855 6.590 11.007 1.00 93.94 121 ARG A N 1
ATOM 907 C CA . ARG A 1 121 ? 5.263 6.948 10.830 1.00 93.94 121 ARG A CA 1
ATOM 908 C C . ARG A 1 121 ? 5.458 7.718 9.538 1.00 93.94 121 ARG A C 1
ATOM 910 O O . ARG A 1 121 ? 4.730 7.501 8.574 1.00 93.94 121 ARG A O 1
ATOM 917 N N . LYS A 1 122 ? 6.472 8.575 9.515 1.00 92.06 122 LYS A N 1
ATOM 918 C CA . LYS A 1 122 ? 7.020 9.082 8.259 1.00 92.06 122 LYS A CA 1
ATOM 919 C C . LYS A 1 122 ? 7.945 8.013 7.688 1.00 92.06 122 LYS A C 1
ATOM 921 O O . LYS A 1 122 ? 8.689 7.392 8.447 1.00 92.06 122 LYS A O 1
ATOM 926 N N . ALA A 1 123 ? 7.867 7.786 6.385 1.00 85.38 123 ALA A N 1
ATOM 927 C CA . ALA A 1 123 ? 8.818 6.944 5.677 1.00 85.38 123 ALA A CA 1
ATOM 928 C C . ALA A 1 123 ? 9.611 7.809 4.697 1.00 85.38 123 ALA A C 1
ATOM 930 O O . ALA A 1 123 ? 9.073 8.751 4.113 1.00 85.38 123 ALA A O 1
ATOM 931 N N . ASP A 1 124 ? 10.892 7.499 4.539 1.00 83.81 124 ASP A N 1
ATOM 932 C CA . ASP A 1 124 ? 11.782 8.290 3.698 1.00 83.81 124 ASP A CA 1
ATOM 933 C C . ASP A 1 124 ? 11.559 7.996 2.214 1.00 83.81 124 ASP A C 1
ATOM 935 O O . ASP A 1 124 ? 11.449 6.838 1.794 1.00 83.81 124 ASP A O 1
ATOM 939 N N . GLY A 1 125 ? 11.558 9.058 1.406 1.00 78.62 125 GLY A N 1
ATOM 940 C CA . GLY A 1 125 ? 11.446 8.959 -0.049 1.00 78.62 125 GLY A CA 1
ATOM 941 C C . GLY A 1 125 ? 10.056 8.562 -0.542 1.00 78.62 125 GLY A C 1
ATOM 942 O O . GLY A 1 125 ? 9.953 7.976 -1.618 1.00 78.62 125 GLY A O 1
ATOM 943 N N . LYS A 1 126 ? 8.997 8.847 0.231 1.00 82.69 126 LYS A N 1
ATOM 944 C CA . LYS A 1 126 ? 7.624 8.743 -0.274 1.00 82.69 126 LYS A CA 1
ATOM 945 C C . LYS A 1 126 ? 7.384 9.772 -1.373 1.00 82.69 126 LYS A C 1
ATOM 947 O O . LYS A 1 126 ? 7.837 10.912 -1.291 1.00 82.69 126 LYS A O 1
ATOM 952 N N . VAL A 1 127 ? 6.622 9.347 -2.367 1.00 86.88 127 VAL A N 1
ATOM 953 C CA . VAL A 1 127 ? 6.106 10.173 -3.457 1.00 86.88 127 VAL A CA 1
ATOM 954 C C . VAL A 1 127 ? 4.588 10.018 -3.511 1.00 86.88 127 VAL A C 1
ATOM 956 O O . VAL A 1 127 ? 4.051 9.024 -3.016 1.00 86.88 127 VAL A O 1
ATOM 959 N N . PRO A 1 128 ? 3.868 11.001 -4.068 1.00 87.12 128 PRO A N 1
ATOM 960 C CA . PRO A 1 128 ? 2.409 11.042 -4.005 1.00 87.12 128 PRO A CA 1
ATOM 961 C C . PRO A 1 128 ? 1.685 10.035 -4.914 1.00 87.12 128 PRO A C 1
ATOM 963 O O . PRO A 1 128 ? 0.460 10.086 -4.977 1.00 87.12 128 PRO A O 1
ATOM 966 N N . TYR A 1 129 ? 2.399 9.127 -5.585 1.00 88.50 129 TYR A N 1
ATOM 967 C CA . TYR A 1 129 ? 1.839 8.090 -6.452 1.00 88.50 129 TYR A CA 1
ATOM 968 C C . TYR A 1 129 ? 2.109 6.710 -5.858 1.00 88.50 129 TYR A C 1
ATOM 970 O O . TYR A 1 129 ? 3.254 6.260 -5.811 1.00 88.50 129 TYR A O 1
ATOM 978 N N . GLN A 1 130 ? 1.064 6.040 -5.380 1.00 90.56 130 GLN A N 1
ATOM 979 C CA . GLN A 1 130 ? 1.166 4.645 -4.969 1.00 90.56 130 GLN A CA 1
ATOM 980 C C . GLN A 1 130 ? 0.944 3.736 -6.178 1.00 90.56 130 GLN A C 1
ATOM 982 O O . GLN A 1 130 ? 0.057 3.981 -6.989 1.00 90.56 130 GLN A O 1
ATOM 987 N N . ASN A 1 131 ? 1.778 2.705 -6.305 1.00 89.31 131 ASN A N 1
ATOM 988 C CA . ASN A 1 131 ? 1.650 1.705 -7.361 1.00 89.31 131 ASN A CA 1
ATOM 989 C C . ASN A 1 131 ? 0.942 0.438 -6.859 1.00 89.31 131 ASN A C 1
ATOM 991 O O . ASN A 1 131 ? 0.098 -0.086 -7.571 1.00 89.31 131 ASN A O 1
ATOM 995 N N . PHE A 1 132 ? 1.262 -0.034 -5.646 1.00 90.56 132 PHE A N 1
ATOM 996 C CA . PHE A 1 132 ? 0.526 -1.121 -4.990 1.00 90.56 132 PHE A CA 1
ATOM 997 C C . PHE A 1 132 ? 0.701 -1.112 -3.464 1.00 90.56 132 PHE A C 1
ATOM 999 O O . PHE A 1 132 ? 1.657 -0.535 -2.923 1.00 90.56 132 PHE A O 1
ATOM 1006 N N . LEU A 1 133 ? -0.184 -1.829 -2.773 1.00 92.94 133 LEU A N 1
ATOM 1007 C CA . LEU A 1 133 ? -0.096 -2.203 -1.367 1.00 92.94 133 LEU A CA 1
ATOM 1008 C C . LEU A 1 133 ? -0.485 -3.673 -1.183 1.00 92.94 133 LEU A C 1
ATOM 1010 O O . LEU A 1 133 ? -1.632 -4.058 -1.388 1.00 92.94 133 LEU A O 1
ATOM 1014 N N . VAL A 1 134 ? 0.464 -4.503 -0.751 1.00 93.00 134 VAL A N 1
ATOM 1015 C CA . VAL A 1 134 ? 0.266 -5.959 -0.670 1.00 93.00 134 VAL A CA 1
ATOM 1016 C C . VAL A 1 134 ? 0.604 -6.507 0.708 1.00 93.00 134 VAL A C 1
ATOM 1018 O O . VAL A 1 134 ? 1.492 -5.997 1.396 1.00 93.00 134 VAL A O 1
ATOM 1021 N N . GLU A 1 135 ? -0.109 -7.558 1.111 1.00 91.94 135 GLU A N 1
ATOM 1022 C CA . GLU A 1 135 ? 0.150 -8.276 2.360 1.00 91.94 135 GLU A CA 1
ATOM 1023 C C . GLU A 1 135 ? 1.423 -9.118 2.227 1.00 91.94 135 GLU A C 1
ATOM 1025 O O . GLU A 1 135 ? 1.611 -9.838 1.243 1.00 91.94 135 GLU A O 1
ATOM 1030 N N . ASP A 1 136 ? 2.310 -9.020 3.218 1.00 88.62 136 ASP A N 1
ATOM 1031 C CA . ASP A 1 136 ? 3.463 -9.909 3.319 1.00 88.62 136 ASP A CA 1
ATOM 1032 C C . ASP A 1 136 ? 3.084 -11.258 3.950 1.00 88.62 136 ASP A C 1
ATOM 1034 O O . ASP A 1 136 ? 2.020 -11.454 4.531 1.00 88.62 136 ASP A O 1
ATOM 1038 N N . ARG A 1 137 ? 3.994 -12.225 3.869 1.00 82.69 137 ARG A N 1
ATOM 1039 C CA . ARG A 1 137 ? 3.793 -13.583 4.402 1.00 82.69 137 ARG A CA 1
ATOM 1040 C C . ARG A 1 137 ? 3.531 -13.662 5.914 1.00 82.69 137 ARG A C 1
ATOM 1042 O O . ARG A 1 137 ? 3.038 -14.683 6.386 1.00 82.69 137 ARG A O 1
ATOM 1049 N N . GLU A 1 138 ? 3.894 -12.637 6.677 1.00 86.50 138 GLU A N 1
ATOM 1050 C CA . GLU A 1 138 ? 3.660 -12.557 8.120 1.00 86.50 138 GLU A CA 1
ATOM 1051 C C . GLU A 1 138 ? 2.369 -11.786 8.439 1.00 86.50 138 GLU A C 1
ATOM 1053 O O . GLU A 1 138 ? 2.055 -11.579 9.612 1.00 86.50 138 GLU A O 1
ATOM 1058 N N . GLY A 1 139 ? 1.610 -11.352 7.432 1.00 87.38 139 GLY A N 1
ATOM 1059 C CA . GLY A 1 139 ? 0.407 -10.531 7.567 1.00 87.38 139 GLY A CA 1
ATOM 1060 C C . GLY A 1 139 ? 0.681 -9.043 7.799 1.00 87.38 139 GLY A C 1
ATOM 1061 O O . GLY A 1 139 ? -0.222 -8.304 8.206 1.00 87.38 139 GLY A O 1
ATOM 1062 N N . GLY A 1 140 ? 1.938 -8.620 7.626 1.00 92.25 140 GLY A N 1
ATOM 1063 C CA . GLY A 1 140 ? 2.328 -7.219 7.501 1.00 92.25 140 GLY A CA 1
ATOM 1064 C C . GLY A 1 140 ? 2.034 -6.686 6.100 1.00 92.25 140 GLY A C 1
ATOM 1065 O O . GLY A 1 140 ? 1.296 -7.300 5.333 1.00 92.25 140 GLY A O 1
ATOM 1066 N N . ALA A 1 141 ? 2.593 -5.527 5.760 1.00 94.94 141 ALA A N 1
ATOM 1067 C CA . ALA A 1 141 ? 2.298 -4.863 4.497 1.00 94.94 141 ALA A CA 1
ATOM 1068 C C . ALA A 1 141 ? 3.558 -4.316 3.830 1.00 94.94 141 ALA A C 1
ATOM 1070 O O . ALA A 1 141 ? 4.476 -3.827 4.491 1.00 94.94 141 ALA A O 1
ATOM 1071 N N . VAL A 1 142 ? 3.576 -4.346 2.502 1.00 94.81 142 VAL A N 1
ATOM 1072 C CA . VAL A 1 142 ? 4.605 -3.714 1.676 1.00 94.81 142 VAL A CA 1
ATOM 1073 C C . VAL A 1 142 ? 3.925 -2.823 0.652 1.00 94.81 142 VAL A C 1
ATOM 1075 O O . VAL A 1 142 ? 3.058 -3.271 -0.095 1.00 94.81 142 VAL A O 1
ATOM 1078 N N . ALA A 1 143 ? 4.340 -1.561 0.618 1.00 94.38 143 ALA A N 1
ATOM 1079 C CA . ALA A 1 143 ? 3.874 -0.585 -0.354 1.00 94.38 143 ALA A CA 1
ATOM 1080 C C . ALA A 1 143 ? 4.957 -0.320 -1.403 1.00 94.38 143 ALA A C 1
ATOM 1082 O O . ALA A 1 143 ? 6.144 -0.280 -1.066 1.00 94.38 143 ALA A O 1
ATOM 1083 N N . ALA A 1 144 ? 4.551 -0.080 -2.646 1.00 93.19 144 ALA A N 1
ATOM 1084 C CA . ALA A 1 144 ? 5.411 0.492 -3.674 1.00 93.19 144 ALA A CA 1
ATOM 1085 C C . ALA A 1 144 ? 4.899 1.863 -4.103 1.00 93.19 144 ALA A C 1
ATOM 1087 O O . ALA A 1 144 ? 3.697 2.050 -4.298 1.00 93.19 144 ALA A O 1
ATOM 1088 N N . PHE A 1 145 ? 5.823 2.802 -4.281 1.00 92.12 145 PHE A N 1
ATOM 1089 C CA . PHE A 1 145 ? 5.537 4.153 -4.752 1.00 92.12 145 PHE A CA 1
ATOM 1090 C C . PHE A 1 145 ? 6.270 4.426 -6.058 1.00 92.12 145 PHE A C 1
ATOM 1092 O O . PHE A 1 145 ? 7.438 4.058 -6.201 1.00 92.12 145 PHE A O 1
ATOM 1099 N N . ASP A 1 146 ? 5.574 5.064 -6.990 1.00 90.19 146 ASP A N 1
ATOM 1100 C CA . ASP A 1 146 ? 6.055 5.350 -8.334 1.00 90.19 146 ASP A CA 1
ATOM 1101 C C . ASP A 1 146 ? 6.888 6.638 -8.351 1.00 90.19 146 ASP A C 1
ATOM 1103 O O . ASP A 1 146 ? 6.355 7.740 -8.196 1.00 90.19 146 ASP A O 1
ATOM 1107 N N . LEU A 1 147 ? 8.208 6.485 -8.493 1.00 89.69 147 LEU A N 1
ATOM 1108 C CA . LEU A 1 147 ? 9.168 7.589 -8.573 1.00 89.69 147 LEU A CA 1
ATOM 1109 C C . LEU A 1 147 ? 9.258 8.188 -9.986 1.00 89.69 147 LEU A C 1
ATOM 1111 O O . LEU A 1 147 ? 9.920 9.211 -10.163 1.00 89.69 147 LEU A O 1
ATOM 1115 N N . GLY A 1 148 ? 8.599 7.578 -10.969 1.00 87.31 148 GLY A N 1
ATOM 1116 C CA . GLY A 1 148 ? 8.640 7.982 -12.360 1.00 87.31 148 GLY A CA 1
ATOM 1117 C C . GLY A 1 148 ? 9.782 7.355 -13.160 1.00 87.31 148 GLY A C 1
ATOM 1118 O O . GLY A 1 148 ? 10.693 6.688 -12.654 1.00 87.31 148 GLY A O 1
ATOM 1119 N N . PHE A 1 149 ? 9.685 7.567 -14.467 1.00 82.81 149 PHE A N 1
ATOM 1120 C CA . PHE A 1 149 ? 10.554 6.970 -15.466 1.00 82.81 149 PHE A CA 1
ATOM 1121 C C . PHE A 1 149 ? 11.972 7.550 -15.449 1.00 82.81 149 PHE A C 1
ATOM 1123 O O . PHE A 1 149 ? 12.159 8.766 -15.474 1.00 82.81 149 PHE A O 1
ATOM 1130 N N . THR A 1 150 ? 12.980 6.674 -15.481 1.00 80.25 150 THR A N 1
ATOM 1131 C CA . THR A 1 150 ? 14.383 7.049 -15.726 1.00 80.25 150 THR A CA 1
ATOM 1132 C C . THR A 1 150 ? 14.719 7.107 -17.212 1.00 80.25 150 THR A C 1
ATOM 1134 O O . THR A 1 150 ? 15.623 7.836 -17.610 1.00 80.25 150 THR A O 1
ATOM 1137 N N . ASP A 1 151 ? 14.007 6.336 -18.035 1.00 77.38 151 ASP A N 1
ATOM 1138 C CA . ASP A 1 151 ? 14.080 6.357 -19.497 1.00 77.38 151 ASP A CA 1
ATOM 1139 C C . ASP A 1 151 ? 12.703 5.996 -20.095 1.00 77.38 151 ASP A C 1
ATOM 1141 O O . ASP A 1 151 ? 11.710 5.932 -19.380 1.00 77.38 151 ASP A O 1
ATOM 1145 N N . LYS A 1 152 ? 12.603 5.761 -21.408 1.00 68.88 152 LYS A N 1
ATOM 1146 C CA . LYS A 1 152 ? 11.313 5.480 -22.069 1.00 68.88 152 LYS A CA 1
ATOM 1147 C C . LYS A 1 152 ? 10.589 4.216 -21.576 1.00 68.88 152 LYS A C 1
ATOM 1149 O O . LYS A 1 152 ? 9.393 4.095 -21.817 1.00 68.88 152 LYS A O 1
ATOM 1154 N N . VAL A 1 153 ? 11.293 3.268 -20.961 1.00 66.62 153 VAL A N 1
ATOM 1155 C CA . VAL A 1 153 ? 10.761 1.947 -20.582 1.00 66.62 153 VAL A CA 1
ATOM 1156 C C . VAL A 1 153 ? 11.004 1.595 -19.113 1.00 66.62 153 VAL A C 1
ATOM 1158 O O . VAL A 1 153 ? 10.251 0.809 -18.540 1.00 66.62 153 VAL A O 1
ATOM 1161 N N . SER A 1 154 ? 12.025 2.176 -18.492 1.00 78.00 154 SER A N 1
ATOM 1162 C CA . SER A 1 154 ? 12.437 1.908 -17.120 1.00 78.00 154 SER A CA 1
ATOM 1163 C C . SER A 1 154 ? 11.796 2.913 -16.168 1.00 78.00 154 SER A C 1
ATOM 1165 O O . SER A 1 154 ? 12.094 4.105 -16.213 1.00 78.00 154 SER A O 1
ATOM 1167 N N . ASN A 1 155 ? 10.930 2.420 -15.291 1.00 85.00 155 ASN A N 1
ATOM 1168 C CA . ASN A 1 155 ? 10.355 3.137 -14.161 1.00 85.00 155 ASN A CA 1
ATOM 1169 C C . ASN A 1 155 ? 11.153 2.868 -12.875 1.00 85.00 155 ASN A C 1
ATOM 1171 O O . ASN A 1 155 ? 11.814 1.834 -12.743 1.00 85.00 155 ASN A O 1
ATOM 1175 N N . GLN A 1 156 ? 11.084 3.767 -11.900 1.00 90.56 156 GLN A N 1
ATOM 1176 C CA . GLN A 1 156 ? 11.626 3.519 -10.567 1.00 90.56 156 GLN A CA 1
ATOM 1177 C C . GLN A 1 156 ? 10.510 3.346 -9.546 1.00 90.56 156 GLN A C 1
ATOM 1179 O O . GLN A 1 156 ? 9.605 4.166 -9.436 1.00 90.56 156 GLN A O 1
ATOM 1184 N N . LEU A 1 157 ? 10.610 2.288 -8.743 1.00 91.75 157 LEU A N 1
ATOM 1185 C CA . LEU A 1 157 ? 9.682 2.023 -7.653 1.00 91.75 157 LEU A CA 1
ATOM 1186 C C . LEU A 1 157 ? 10.414 2.073 -6.318 1.00 91.75 157 LEU A C 1
ATOM 1188 O O . LEU A 1 157 ? 11.422 1.390 -6.114 1.00 91.75 157 LEU A O 1
ATOM 1192 N N . LYS A 1 158 ? 9.880 2.854 -5.381 1.00 93.38 158 LYS A N 1
ATOM 1193 C CA . LYS A 1 158 ? 10.302 2.837 -3.983 1.00 93.38 158 LYS A CA 1
ATOM 1194 C C . LYS A 1 158 ? 9.494 1.790 -3.230 1.00 93.38 158 LYS A C 1
ATOM 1196 O O . LYS A 1 158 ? 8.300 1.979 -3.017 1.00 93.38 158 LYS A O 1
ATOM 1201 N N . ILE A 1 159 ? 10.146 0.723 -2.786 1.00 93.69 159 ILE A N 1
ATOM 1202 C CA . ILE A 1 159 ? 9.531 -0.328 -1.976 1.00 93.69 159 ILE A CA 1
ATOM 1203 C C . ILE A 1 159 ? 9.710 -0.000 -0.492 1.00 93.69 159 ILE A C 1
ATOM 1205 O O . ILE A 1 159 ? 10.828 0.215 -0.012 1.00 93.69 159 ILE A O 1
ATOM 1209 N N . ILE A 1 160 ? 8.601 0.028 0.245 1.00 94.62 160 ILE A N 1
ATOM 1210 C CA . ILE A 1 160 ? 8.544 0.366 1.667 1.00 94.62 160 ILE A CA 1
ATOM 1211 C C . ILE A 1 160 ? 7.865 -0.776 2.436 1.00 94.62 160 ILE A C 1
ATOM 1213 O O . ILE A 1 160 ? 6.638 -0.896 2.415 1.00 94.62 160 ILE A O 1
ATOM 1217 N N . PRO A 1 161 ? 8.641 -1.592 3.172 1.00 94.00 161 PRO A N 1
ATOM 1218 C CA . PRO A 1 161 ? 8.102 -2.518 4.163 1.00 94.00 161 PRO A CA 1
ATOM 1219 C C . PRO A 1 161 ? 7.451 -1.746 5.319 1.00 94.00 161 PRO A C 1
ATOM 1221 O O . PRO A 1 161 ? 8.135 -1.085 6.111 1.00 94.00 161 PRO A O 1
ATOM 1224 N N . MET A 1 162 ? 6.122 -1.774 5.411 1.00 93.75 162 MET A N 1
ATOM 1225 C CA . MET A 1 162 ? 5.352 -1.002 6.385 1.00 93.75 162 MET A CA 1
ATOM 1226 C C . MET A 1 162 ? 5.518 -1.570 7.793 1.00 93.75 162 MET A C 1
ATOM 1228 O O . MET A 1 162 ? 5.327 -2.757 8.028 1.00 93.75 162 MET A O 1
ATOM 1232 N N . PHE A 1 163 ? 5.873 -0.702 8.744 1.00 92.06 163 PHE A N 1
ATOM 1233 C CA . PHE A 1 163 ? 6.094 -1.043 10.159 1.00 92.06 163 PHE A CA 1
ATOM 1234 C C . PHE A 1 163 ? 7.033 -2.244 10.400 1.00 92.06 163 PHE A C 1
ATOM 1236 O O . PHE A 1 163 ? 6.972 -2.881 11.447 1.00 92.06 163 PHE A O 1
ATOM 1243 N N . SER A 1 164 ? 7.932 -2.512 9.451 1.00 89.06 164 SER A N 1
ATOM 1244 C CA . SER A 1 164 ? 8.991 -3.519 9.542 1.00 89.06 164 SER A CA 1
ATOM 1245 C C . SER A 1 164 ? 10.342 -2.872 9.874 1.00 89.06 164 SER A C 1
ATOM 1247 O O . SER A 1 164 ? 10.537 -1.671 9.663 1.00 89.06 164 SER A O 1
ATOM 1249 N N . SER A 1 165 ? 11.278 -3.674 10.392 1.00 88.06 165 SER A N 1
ATOM 1250 C CA . SER A 1 165 ? 12.681 -3.293 10.608 1.00 88.06 165 SER A CA 1
ATOM 1251 C C . SER A 1 165 ? 13.491 -3.234 9.308 1.00 88.06 165 SER A C 1
ATOM 1253 O O . SER A 1 165 ? 14.580 -2.655 9.282 1.00 88.06 165 SER A O 1
ATOM 1255 N N . GLN A 1 166 ? 12.975 -3.816 8.222 1.00 89.00 166 GLN A N 1
ATOM 1256 C CA . GLN A 1 166 ? 13.609 -3.758 6.912 1.00 89.00 166 GLN A CA 1
ATOM 1257 C C . GLN A 1 166 ? 13.596 -2.323 6.368 1.00 89.00 166 GLN A C 1
ATOM 1259 O O . GLN A 1 166 ? 12.573 -1.637 6.384 1.00 89.00 166 GLN A O 1
ATOM 1264 N N . LYS A 1 167 ? 14.744 -1.870 5.854 1.00 90.12 167 LYS A N 1
ATOM 1265 C CA . LYS A 1 167 ? 14.876 -0.529 5.276 1.00 90.12 167 LYS A CA 1
ATOM 1266 C C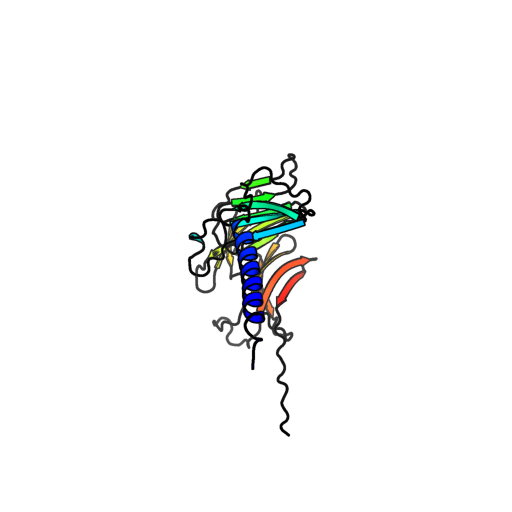 . LYS A 1 167 ? 14.159 -0.431 3.921 1.00 90.12 167 LYS A C 1
ATOM 1268 O O . LYS A 1 167 ? 14.222 -1.388 3.147 1.00 90.12 167 LYS A O 1
ATOM 1273 N N . PRO A 1 168 ? 13.552 0.725 3.598 1.00 92.50 168 PRO A N 1
ATOM 1274 C CA . PRO A 1 168 ? 13.069 1.006 2.252 1.00 92.50 168 PRO A CA 1
ATOM 1275 C C . PRO A 1 168 ? 14.185 0.926 1.209 1.00 92.50 168 PRO A C 1
ATOM 1277 O O . PRO A 1 168 ? 15.305 1.374 1.459 1.00 92.50 168 PRO A O 1
ATOM 1280 N N . TYR A 1 169 ? 13.867 0.450 0.011 1.00 92.62 169 TYR A N 1
ATOM 1281 C CA . TYR A 1 169 ? 14.816 0.321 -1.097 1.00 92.62 169 TYR A CA 1
ATOM 1282 C C . TYR A 1 169 ? 14.153 0.697 -2.420 1.00 92.62 169 TYR A C 1
ATOM 1284 O O . TYR A 1 169 ? 12.931 0.750 -2.515 1.00 92.62 169 TYR A O 1
ATOM 1292 N N . THR A 1 170 ? 14.963 1.026 -3.419 1.00 92.31 170 THR A N 1
ATOM 1293 C CA . THR A 1 170 ? 14.485 1.417 -4.748 1.00 92.31 170 THR A CA 1
ATOM 1294 C C . THR A 1 170 ? 14.866 0.337 -5.745 1.00 92.31 170 THR A C 1
ATOM 1296 O O . THR A 1 170 ? 15.961 -0.220 -5.656 1.00 92.31 170 THR A O 1
ATOM 1299 N N . ILE A 1 171 ? 13.965 0.051 -6.676 1.00 89.25 171 ILE A N 1
ATOM 1300 C CA . ILE A 1 171 ? 14.204 -0.844 -7.804 1.00 89.25 171 ILE A CA 1
ATOM 1301 C C . ILE A 1 171 ? 13.876 -0.127 -9.108 1.00 89.25 171 ILE A C 1
ATOM 1303 O O . ILE A 1 171 ? 13.002 0.739 -9.151 1.00 89.25 171 ILE A O 1
ATOM 1307 N N . THR A 1 172 ? 14.544 -0.536 -10.172 1.00 87.00 172 THR A N 1
ATOM 1308 C CA . THR A 1 172 ? 14.203 -0.213 -11.551 1.00 87.00 172 THR A CA 1
ATOM 1309 C C . THR A 1 172 ? 13.281 -1.310 -12.069 1.00 87.00 172 THR A C 1
ATOM 1311 O O . THR A 1 172 ? 13.595 -2.497 -11.990 1.00 87.00 172 THR A O 1
ATOM 1314 N N . SER A 1 173 ? 12.109 -0.957 -12.572 1.00 78.62 173 SER A N 1
ATOM 1315 C CA . SER A 1 173 ? 11.101 -1.888 -13.085 1.00 78.62 173 SER A CA 1
ATOM 1316 C C . SER A 1 173 ? 10.308 -1.207 -14.191 1.00 78.62 173 SER A C 1
ATOM 1318 O O . SER A 1 173 ? 10.277 0.008 -14.249 1.00 78.62 173 SER A O 1
ATOM 1320 N N . ARG A 1 174 ? 9.601 -1.942 -15.048 1.00 75.88 174 ARG A N 1
ATOM 1321 C CA . ARG A 1 174 ? 8.494 -1.320 -15.798 1.00 75.88 174 ARG A CA 1
ATOM 1322 C C . ARG A 1 174 ? 7.360 -0.961 -14.825 1.00 75.88 174 ARG A C 1
ATOM 1324 O O . ARG A 1 174 ? 7.374 -1.412 -13.672 1.00 75.88 174 ARG A O 1
ATOM 1331 N N . ILE A 1 175 ? 6.378 -0.183 -15.284 1.00 72.19 175 ILE A N 1
ATOM 1332 C CA . ILE A 1 175 ? 5.126 0.008 -14.536 1.00 72.19 175 ILE A CA 1
ATOM 1333 C C . ILE A 1 175 ? 4.508 -1.367 -14.284 1.00 72.19 175 ILE A C 1
ATOM 1335 O O . ILE A 1 175 ? 4.266 -2.126 -15.222 1.00 72.19 175 ILE A O 1
ATOM 1339 N N . LEU A 1 176 ? 4.282 -1.686 -13.013 1.00 79.69 176 LEU A N 1
ATOM 1340 C CA . LEU A 1 176 ? 3.635 -2.927 -12.620 1.00 79.69 176 LEU A CA 1
ATOM 1341 C C . LEU A 1 176 ? 2.122 -2.740 -12.657 1.00 79.69 176 LEU A C 1
ATOM 1343 O O . LEU A 1 176 ? 1.603 -1.707 -12.234 1.00 79.69 176 LEU A O 1
ATOM 1347 N N . SER A 1 177 ? 1.436 -3.771 -13.131 1.00 79.19 177 SER A N 1
ATOM 1348 C CA . SER A 1 177 ? -0.021 -3.860 -13.121 1.00 79.19 177 SER A CA 1
ATOM 1349 C C . SER A 1 177 ? -0.537 -4.453 -11.806 1.00 79.19 177 SER A C 1
ATOM 1351 O O . SER A 1 177 ? -1.595 -4.069 -11.328 1.00 79.19 177 SER A O 1
ATOM 1353 N N . ALA A 1 178 ? 0.210 -5.386 -11.209 1.00 81.69 178 ALA A N 1
ATOM 1354 C CA . ALA A 1 178 ? -0.111 -5.983 -9.914 1.00 81.69 178 ALA A CA 1
ATOM 1355 C C . ALA A 1 178 ? 1.150 -6.551 -9.244 1.00 81.69 178 ALA A C 1
ATOM 1357 O O . ALA A 1 178 ? 2.167 -6.771 -9.903 1.00 81.69 178 ALA A O 1
ATOM 1358 N N . ALA A 1 179 ? 1.083 -6.839 -7.944 1.00 87.38 179 ALA A N 1
ATOM 1359 C CA . ALA A 1 179 ? 2.145 -7.532 -7.220 1.00 87.38 179 ALA A CA 1
ATOM 1360 C C . ALA A 1 179 ? 1.576 -8.455 -6.135 1.00 87.38 179 ALA A C 1
ATOM 1362 O O . ALA A 1 179 ? 0.452 -8.264 -5.676 1.00 87.38 179 ALA A O 1
ATOM 1363 N N . ALA A 1 180 ? 2.352 -9.460 -5.726 1.00 87.88 180 ALA A N 1
ATOM 1364 C CA . ALA A 1 180 ? 2.014 -10.353 -4.619 1.00 87.88 180 ALA 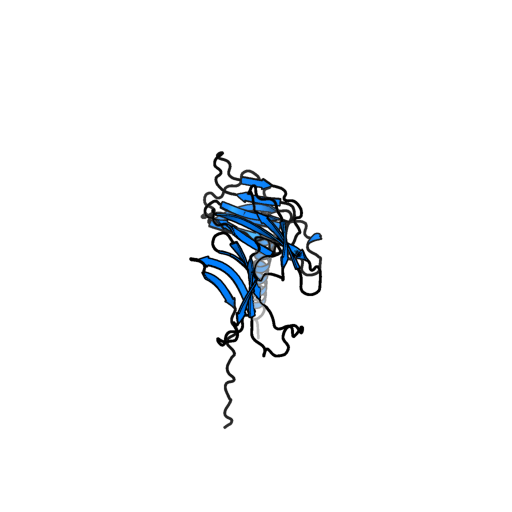A CA 1
ATOM 1365 C C . ALA A 1 180 ? 3.261 -11.010 -4.017 1.00 87.88 180 ALA A C 1
ATOM 1367 O O . ALA A 1 180 ? 4.291 -11.145 -4.677 1.00 87.88 180 ALA A O 1
ATOM 1368 N N . PHE A 1 181 ? 3.157 -11.507 -2.785 1.00 85.31 181 PHE A N 1
ATOM 1369 C CA . PHE A 1 181 ? 4.185 -12.371 -2.205 1.00 85.31 181 PHE A CA 1
ATOM 1370 C C . PHE A 1 181 ? 3.986 -13.840 -2.599 1.00 85.31 181 PHE A C 1
ATOM 1372 O O . PHE A 1 181 ? 3.013 -14.467 -2.194 1.00 85.31 181 PHE A O 1
ATOM 1379 N N . CYS A 1 182 ? 4.951 -14.414 -3.322 1.00 80.38 182 CYS A N 1
ATOM 1380 C CA . CYS A 1 182 ? 5.071 -15.844 -3.610 1.00 80.38 182 CYS A CA 1
ATOM 1381 C C . CYS A 1 182 ? 6.168 -16.474 -2.743 1.00 80.38 182 CYS A C 1
ATOM 1383 O O . CYS A 1 182 ? 7.357 -16.449 -3.076 1.00 80.38 182 CYS A O 1
ATOM 1385 N N . GLY A 1 183 ? 5.775 -17.038 -1.599 1.00 77.88 183 GLY A N 1
ATOM 1386 C CA . GLY A 1 183 ? 6.734 -17.518 -0.603 1.00 77.88 183 GLY A CA 1
ATOM 1387 C C . GLY A 1 183 ? 7.557 -16.347 -0.038 1.00 77.88 183 GLY A C 1
ATOM 1388 O O . GLY A 1 183 ? 6.965 -15.392 0.461 1.00 77.88 183 GLY A O 1
ATOM 1389 N N . PRO A 1 184 ? 8.904 -16.378 -0.079 1.00 79.12 184 PRO A N 1
ATOM 1390 C CA . PRO A 1 184 ? 9.728 -15.263 0.392 1.00 79.12 184 PRO A CA 1
ATOM 1391 C C . PRO A 1 184 ? 9.864 -14.117 -0.625 1.00 79.12 184 PRO A C 1
ATOM 1393 O O . PRO A 1 184 ? 10.453 -13.092 -0.290 1.00 79.12 184 PRO A O 1
ATOM 1396 N N . LYS A 1 185 ? 9.387 -14.289 -1.863 1.00 83.25 185 LYS A N 1
ATOM 1397 C CA . LYS A 1 185 ? 9.623 -13.345 -2.960 1.00 83.25 185 LYS A CA 1
ATOM 1398 C C . LYS A 1 185 ? 8.421 -12.445 -3.171 1.00 83.25 185 LYS A C 1
ATOM 1400 O O . LYS A 1 185 ? 7.311 -12.941 -3.336 1.00 83.25 185 LYS A O 1
ATOM 1405 N N . LEU A 1 186 ? 8.659 -11.142 -3.232 1.00 87.62 186 LEU A N 1
ATOM 1406 C CA . LEU A 1 186 ? 7.694 -10.193 -3.771 1.00 87.62 186 LEU A CA 1
ATOM 1407 C C . LEU A 1 186 ? 7.794 -10.250 -5.296 1.00 87.62 186 LEU A C 1
ATOM 1409 O O . LEU A 1 186 ? 8.871 -10.020 -5.834 1.00 87.62 186 LEU A O 1
ATOM 1413 N N . VAL A 1 187 ? 6.711 -10.588 -5.985 1.00 85.44 187 VAL A N 1
ATOM 1414 C CA . VAL A 1 187 ? 6.675 -10.732 -7.443 1.00 85.44 187 VAL A CA 1
ATOM 1415 C C . VAL A 1 187 ? 5.735 -9.685 -8.022 1.00 85.44 187 VAL A C 1
ATOM 1417 O O . VAL A 1 187 ? 4.582 -9.599 -7.606 1.00 85.44 187 VAL A O 1
ATOM 1420 N N . GLY A 1 188 ? 6.236 -8.896 -8.969 1.00 83.69 188 GLY A N 1
ATOM 1421 C CA . GLY A 1 188 ? 5.454 -7.952 -9.762 1.00 83.69 188 GLY A CA 1
ATOM 1422 C C . GLY A 1 188 ? 5.072 -8.543 -11.112 1.00 83.69 188 GLY A C 1
ATOM 1423 O O . GLY A 1 188 ? 5.852 -9.296 -11.695 1.00 83.69 188 GLY A O 1
ATOM 1424 N N . ILE A 1 189 ? 3.889 -8.177 -11.597 1.00 78.81 189 ILE A N 1
ATOM 1425 C CA . ILE A 1 189 ? 3.366 -8.491 -12.926 1.00 78.81 189 ILE A CA 1
ATOM 1426 C C . ILE A 1 189 ? 3.362 -7.207 -13.744 1.00 78.81 189 ILE A C 1
ATOM 1428 O O . ILE A 1 189 ? 2.836 -6.191 -13.288 1.00 78.81 189 ILE A O 1
ATOM 1432 N N . THR A 1 190 ? 3.887 -7.261 -14.961 1.00 75.31 190 THR A N 1
ATOM 1433 C CA . THR A 1 190 ? 3.722 -6.194 -15.954 1.00 75.31 190 THR A CA 1
ATOM 1434 C C . THR A 1 190 ? 2.935 -6.739 -17.137 1.00 75.31 190 THR A C 1
ATOM 1436 O O . THR A 1 190 ? 3.327 -7.767 -17.698 1.00 75.31 190 THR A O 1
ATOM 1439 N N . ALA A 1 191 ? 1.857 -6.055 -17.526 1.00 62.62 191 ALA A N 1
ATOM 1440 C CA . ALA A 1 191 ? 1.260 -6.235 -18.845 1.00 62.62 191 ALA A CA 1
ATOM 1441 C C . ALA A 1 191 ? 2.175 -5.593 -19.888 1.00 62.62 191 ALA A C 1
ATOM 1443 O O . ALA A 1 191 ? 2.452 -4.395 -19.801 1.00 62.62 191 ALA A O 1
ATOM 1444 N N . GLU A 1 192 ? 2.654 -6.362 -20.859 1.00 60.19 192 GLU A N 1
ATOM 1445 C CA . GLU A 1 192 ? 3.233 -5.769 -22.060 1.00 60.19 192 GLU A CA 1
ATOM 1446 C C . GLU A 1 192 ? 2.097 -5.516 -23.052 1.00 60.19 192 GLU A C 1
ATOM 1448 O O . GLU A 1 192 ? 1.642 -6.432 -23.730 1.00 60.19 192 GLU A O 1
ATOM 1453 N N . GLU A 1 193 ? 1.621 -4.270 -23.132 1.00 47.91 193 GLU A N 1
ATOM 1454 C CA . GLU A 1 193 ? 0.917 -3.834 -24.337 1.00 47.91 193 GLU A CA 1
ATOM 1455 C C . GLU A 1 193 ? 1.945 -3.776 -25.469 1.00 47.91 193 GLU A C 1
ATOM 1457 O O . GLU A 1 193 ? 3.015 -3.184 -25.301 1.00 47.91 193 GLU A O 1
ATOM 1462 N N . ASN A 1 194 ? 1.623 -4.415 -26.597 1.00 46.91 194 ASN A N 1
ATOM 1463 C CA . ASN A 1 194 ? 2.376 -4.390 -27.849 1.00 46.91 194 ASN A CA 1
ATOM 1464 C C . ASN A 1 194 ? 2.878 -2.975 -28.186 1.00 46.91 194 ASN A C 1
ATOM 1466 O O . ASN A 1 194 ? 2.225 -2.228 -28.911 1.00 46.91 194 ASN A O 1
ATOM 1470 N N . ASN A 1 195 ? 4.079 -2.628 -27.740 1.00 39.91 195 ASN A N 1
ATOM 1471 C CA . ASN A 1 195 ? 4.878 -1.627 -28.411 1.00 39.91 195 ASN A CA 1
ATOM 1472 C C . ASN A 1 195 ? 5.939 -2.390 -29.176 1.00 39.91 195 ASN A C 1
ATOM 1474 O O . ASN A 1 195 ? 6.783 -3.072 -28.600 1.00 39.91 195 ASN A O 1
ATOM 1478 N N . SER A 1 196 ? 5.869 -2.251 -30.493 1.00 40.91 196 SER A N 1
ATOM 1479 C CA . SER A 1 196 ? 6.793 -2.717 -31.525 1.00 40.91 196 SER A CA 1
ATOM 1480 C C . SER A 1 196 ? 8.242 -2.215 -31.359 1.00 40.91 196 SER A C 1
ATOM 1482 O O . SER A 1 196 ? 8.966 -2.043 -32.340 1.00 40.91 196 SER A O 1
ATOM 1484 N N . ASP A 1 197 ? 8.695 -1.948 -30.137 1.00 43.44 197 ASP A N 1
ATOM 1485 C CA . ASP A 1 197 ? 10.043 -1.514 -29.813 1.00 43.44 197 ASP A CA 1
ATOM 1486 C C . ASP A 1 197 ? 10.985 -2.725 -29.766 1.00 43.44 197 ASP A C 1
ATOM 1488 O O . ASP A 1 197 ? 11.416 -3.206 -28.725 1.00 43.44 197 ASP A O 1
ATOM 1492 N N . LYS A 1 198 ? 11.304 -3.194 -30.977 1.00 42.84 198 LYS A N 1
ATOM 1493 C CA . LYS A 1 198 ? 12.633 -3.590 -31.484 1.00 42.84 198 LYS A CA 1
ATOM 1494 C C . LYS A 1 198 ? 13.496 -4.615 -30.737 1.00 42.84 198 LYS A C 1
ATOM 1496 O O . LYS A 1 198 ? 14.604 -4.860 -31.207 1.00 42.84 198 LYS A O 1
ATOM 1501 N N . VAL A 1 199 ? 13.064 -5.239 -29.645 1.00 46.78 199 VAL A N 1
ATOM 1502 C CA . VAL A 1 199 ? 13.884 -6.292 -29.011 1.00 46.78 199 VAL A CA 1
ATOM 1503 C C . VAL A 1 199 ? 13.704 -7.639 -29.723 1.00 46.78 199 VAL A C 1
ATOM 1505 O O . VAL A 1 199 ? 14.669 -8.389 -29.844 1.00 46.78 199 VAL A O 1
ATOM 1508 N N . HIS A 1 200 ? 12.526 -7.903 -30.301 1.00 43.50 200 HIS A N 1
ATOM 1509 C CA . HIS A 1 200 ? 12.244 -9.135 -31.045 1.00 43.50 200 HIS A CA 1
ATOM 1510 C C . HIS A 1 200 ? 11.333 -8.869 -32.263 1.00 43.50 200 HIS A C 1
ATOM 1512 O O . HIS A 1 200 ? 10.114 -8.956 -32.143 1.00 43.50 200 HIS A O 1
ATOM 1518 N N . PRO A 1 201 ? 11.896 -8.515 -33.435 1.00 43.75 201 PRO A N 1
ATOM 1519 C CA . PRO A 1 201 ? 11.121 -8.169 -34.635 1.00 43.75 201 PRO A CA 1
ATOM 1520 C C . PRO A 1 201 ? 10.362 -9.348 -35.271 1.00 43.75 201 PRO A C 1
ATOM 1522 O O . PRO A 1 201 ? 9.527 -9.125 -36.143 1.00 43.75 201 PRO A O 1
ATOM 1525 N N . ASP A 1 202 ? 10.621 -10.577 -34.823 1.00 41.22 202 ASP A N 1
ATOM 1526 C CA . ASP A 1 202 ? 10.099 -11.809 -35.431 1.00 41.22 202 ASP A CA 1
ATOM 1527 C C . ASP A 1 202 ? 8.887 -12.384 -34.673 1.00 41.22 202 ASP A C 1
ATOM 1529 O O . ASP A 1 202 ? 8.407 -13.476 -34.980 1.00 41.22 202 ASP A O 1
ATOM 1533 N N . ILE A 1 203 ? 8.415 -11.678 -33.643 1.00 41.84 203 ILE A N 1
ATOM 1534 C CA . ILE A 1 203 ? 7.325 -12.124 -32.778 1.00 41.84 203 ILE A CA 1
ATOM 1535 C C . ILE A 1 203 ? 6.028 -11.439 -33.227 1.00 41.84 203 ILE A C 1
ATOM 1537 O O . ILE A 1 203 ? 5.848 -10.238 -33.038 1.00 41.84 203 ILE A O 1
ATOM 1541 N N . GLU A 1 204 ? 5.126 -12.211 -33.843 1.00 42.06 204 GLU A N 1
ATOM 1542 C CA . GLU A 1 204 ? 3.738 -11.800 -34.104 1.00 42.06 204 GLU A CA 1
ATOM 1543 C C . GLU A 1 204 ? 3.075 -11.310 -32.806 1.00 42.06 204 GLU A C 1
ATOM 1545 O O . GLU A 1 204 ? 3.340 -11.868 -31.745 1.00 42.06 204 GLU A O 1
ATOM 1550 N N . ALA A 1 205 ? 2.216 -10.287 -32.896 1.00 42.56 205 ALA A N 1
ATOM 1551 C CA . ALA A 1 205 ? 1.516 -9.661 -31.770 1.00 42.56 205 ALA A CA 1
ATOM 1552 C C . ALA A 1 205 ? 0.939 -10.703 -30.793 1.00 42.56 205 ALA A C 1
ATOM 1554 O O . ALA A 1 205 ? -0.096 -11.319 -31.050 1.00 42.56 205 ALA A O 1
ATOM 1555 N N . ARG A 1 206 ? 1.631 -10.906 -29.672 1.00 49.00 206 ARG A N 1
ATOM 1556 C CA . ARG A 1 206 ? 1.252 -11.823 -28.598 1.00 49.00 206 ARG A CA 1
ATOM 1557 C C . ARG A 1 206 ? 1.330 -11.053 -27.298 1.00 49.00 206 ARG A C 1
ATOM 1559 O O . ARG A 1 206 ? 2.327 -10.390 -27.035 1.00 49.00 206 ARG A O 1
ATOM 1566 N N . ASP A 1 207 ? 0.281 -11.142 -26.494 1.00 57.50 207 ASP A N 1
ATOM 1567 C CA . ASP A 1 207 ? 0.292 -10.543 -25.167 1.00 57.50 207 ASP A CA 1
ATOM 1568 C C . ASP A 1 207 ? 1.271 -11.336 -24.290 1.00 57.50 207 ASP A C 1
ATOM 1570 O O . ASP A 1 207 ? 1.143 -12.560 -24.137 1.00 57.50 207 ASP A O 1
ATOM 1574 N N . TYR A 1 208 ? 2.267 -10.651 -23.728 1.00 60.28 208 TYR A N 1
ATOM 1575 C CA . TYR A 1 208 ? 3.257 -11.240 -22.829 1.00 60.28 208 TYR A CA 1
ATOM 1576 C C . TYR A 1 208 ? 3.032 -10.792 -21.390 1.00 60.28 208 TYR A C 1
ATOM 1578 O O . TYR A 1 208 ? 2.698 -9.641 -21.099 1.00 60.28 208 TYR A O 1
ATOM 1586 N N . VAL A 1 209 ? 3.260 -11.730 -20.474 1.00 69.25 209 VAL A N 1
ATOM 1587 C CA . VAL A 1 209 ? 3.253 -11.479 -19.034 1.00 69.25 209 VAL A CA 1
ATOM 1588 C C . VAL A 1 209 ? 4.670 -11.598 -18.527 1.00 69.25 209 VAL A C 1
ATOM 1590 O O . VAL A 1 209 ? 5.264 -12.678 -18.585 1.00 69.25 209 VAL A O 1
ATOM 1593 N N . THR A 1 210 ? 5.190 -10.510 -17.976 1.00 71.38 210 THR A N 1
ATOM 1594 C CA . THR A 1 210 ? 6.511 -10.520 -17.359 1.00 71.38 210 THR A CA 1
ATOM 1595 C C . THR A 1 210 ? 6.365 -10.515 -15.839 1.00 71.38 210 THR A C 1
ATOM 1597 O O . THR A 1 210 ? 5.731 -9.637 -15.253 1.00 71.38 210 THR A O 1
ATOM 1600 N N . LEU A 1 211 ? 6.946 -11.530 -15.198 1.00 74.25 211 LEU A N 1
ATOM 1601 C CA . LEU A 1 211 ? 7.063 -11.656 -13.750 1.00 74.25 211 LEU A CA 1
ATOM 1602 C C . LEU A 1 211 ? 8.464 -11.232 -13.319 1.00 74.25 211 LEU A C 1
ATOM 1604 O O . LEU A 1 211 ? 9.451 -11.780 -13.816 1.00 74.25 211 LEU A O 1
ATOM 1608 N N . LYS A 1 212 ? 8.562 -10.305 -12.364 1.00 78.44 212 LYS A N 1
ATOM 1609 C CA . LYS A 1 212 ? 9.843 -9.860 -11.795 1.00 78.44 212 LYS A CA 1
ATOM 1610 C C . LYS A 1 212 ? 9.872 -10.048 -10.282 1.00 78.44 212 LYS A C 1
ATOM 1612 O O . LYS A 1 212 ? 8.966 -9.602 -9.584 1.00 78.44 212 LYS A O 1
ATOM 1617 N N . ASP A 1 213 ? 10.938 -10.658 -9.767 1.00 81.75 213 ASP A N 1
ATOM 1618 C CA . ASP A 1 213 ? 11.249 -10.642 -8.332 1.00 81.75 213 ASP A CA 1
ATOM 1619 C C . ASP A 1 213 ? 11.660 -9.221 -7.911 1.00 81.75 213 ASP A C 1
ATOM 1621 O O . ASP A 1 213 ? 12.681 -8.699 -8.348 1.00 81.75 213 ASP A O 1
ATOM 1625 N N . LEU A 1 214 ? 10.850 -8.576 -7.080 1.00 82.69 214 LEU A N 1
ATOM 1626 C CA . LEU A 1 214 ? 11.033 -7.195 -6.641 1.00 82.69 214 LEU A CA 1
ATOM 1627 C C . LEU A 1 214 ? 11.832 -7.088 -5.341 1.00 82.69 214 LEU A C 1
ATOM 1629 O O . LEU A 1 214 ? 12.039 -5.981 -4.863 1.00 82.69 214 LEU A O 1
ATOM 1633 N N . SER A 1 215 ? 12.288 -8.200 -4.751 1.00 78.50 215 SER A N 1
ATOM 1634 C CA . SER A 1 215 ? 13.062 -8.170 -3.495 1.00 78.50 215 SER A CA 1
ATOM 1635 C C . SER A 1 215 ? 14.426 -7.478 -3.625 1.00 78.50 215 SER A C 1
ATOM 1637 O O . SER A 1 215 ? 15.031 -7.092 -2.623 1.00 78.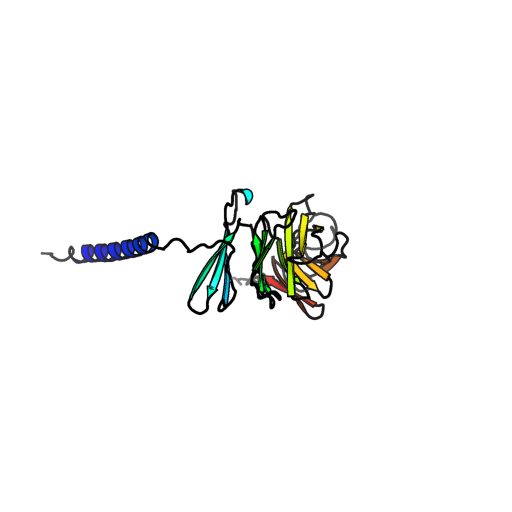50 215 SER A O 1
ATOM 1639 N N . LYS A 1 216 ? 14.915 -7.330 -4.859 1.00 78.69 216 LYS A N 1
ATOM 1640 C CA . LYS A 1 216 ? 16.166 -6.667 -5.230 1.00 78.69 216 LYS A CA 1
ATOM 1641 C C . LYS A 1 216 ? 16.060 -6.139 -6.658 1.00 78.69 216 LYS A C 1
ATOM 1643 O O . LYS A 1 216 ? 15.306 -6.671 -7.466 1.00 78.69 216 LYS A O 1
ATOM 1648 N N . ASP A 1 217 ? 16.870 -5.138 -6.984 1.00 78.12 217 ASP A N 1
ATOM 1649 C CA . ASP A 1 217 ? 16.859 -4.513 -8.311 1.00 78.12 217 ASP A CA 1
ATOM 1650 C C . ASP A 1 217 ? 17.182 -5.509 -9.446 1.00 78.12 217 ASP A C 1
ATOM 1652 O O . ASP A 1 217 ? 16.465 -5.599 -10.446 1.00 78.12 217 ASP A O 1
ATOM 1656 N N . SER A 1 218 ? 18.190 -6.360 -9.220 1.00 75.56 218 SER A N 1
ATOM 1657 C CA . SER A 1 218 ? 18.630 -7.447 -10.109 1.00 75.56 218 SER A CA 1
ATOM 1658 C C . SER A 1 218 ? 17.801 -8.734 -9.975 1.00 75.56 218 SER A C 1
ATOM 1660 O O . SER A 1 218 ? 18.324 -9.848 -10.066 1.00 75.56 218 SER A O 1
ATOM 1662 N N . GLY A 1 219 ? 16.512 -8.605 -9.666 1.00 70.50 219 GLY A N 1
ATOM 1663 C CA . GLY A 1 219 ? 15.605 -9.740 -9.555 1.00 70.50 219 GLY A CA 1
ATOM 1664 C C . GLY A 1 219 ? 15.461 -10.513 -10.863 1.00 70.50 219 GLY A C 1
ATOM 1665 O O . GLY A 1 219 ? 15.550 -9.944 -11.951 1.00 70.50 219 GLY A O 1
ATOM 1666 N N . ASN A 1 220 ? 15.220 -11.822 -10.752 1.00 74.56 220 ASN A N 1
ATOM 1667 C CA . ASN A 1 220 ? 14.995 -12.663 -11.924 1.00 74.56 220 ASN A CA 1
ATOM 1668 C C . ASN A 1 220 ? 13.703 -12.245 -12.630 1.00 74.56 220 ASN A C 1
ATOM 1670 O O . ASN A 1 220 ? 12.700 -11.949 -11.975 1.00 74.56 220 ASN A O 1
ATOM 1674 N N . ILE A 1 221 ? 13.749 -12.285 -13.958 1.00 72.75 221 ILE A N 1
ATOM 1675 C CA . ILE A 1 221 ? 12.631 -11.982 -14.842 1.00 72.75 221 ILE A CA 1
ATOM 1676 C C . ILE A 1 221 ? 12.201 -13.281 -15.527 1.00 72.75 221 ILE A C 1
ATOM 1678 O O . ILE A 1 221 ? 13.040 -14.063 -15.974 1.00 72.75 221 ILE A O 1
ATOM 1682 N N . SER A 1 222 ? 10.901 -13.543 -15.574 1.00 71.38 222 SER A N 1
ATOM 1683 C CA . SER A 1 222 ? 10.310 -14.669 -16.303 1.00 71.38 222 SER A CA 1
ATOM 1684 C C . SER A 1 222 ? 9.201 -14.148 -17.204 1.00 71.38 222 SER A C 1
ATOM 1686 O O . SER A 1 222 ? 8.369 -13.375 -16.744 1.00 71.38 222 SER A O 1
ATOM 1688 N N . VAL A 1 223 ? 9.202 -14.559 -18.471 1.00 64.62 223 VAL A N 1
ATOM 1689 C CA . VAL A 1 223 ? 8.256 -14.089 -19.493 1.00 64.62 223 VAL A CA 1
ATOM 1690 C C . VAL A 1 223 ? 7.375 -15.255 -19.926 1.00 64.62 223 VAL A C 1
ATOM 1692 O O . VAL A 1 223 ? 7.882 -16.343 -20.203 1.00 64.62 223 VAL A O 1
ATOM 1695 N N . TYR A 1 224 ? 6.064 -15.033 -19.972 1.00 65.94 224 TYR A N 1
ATOM 1696 C CA . TYR A 1 224 ? 5.065 -16.025 -20.362 1.00 65.94 224 TYR A CA 1
ATOM 1697 C C . TYR A 1 224 ? 4.253 -15.517 -21.553 1.00 65.94 224 TYR A C 1
ATOM 1699 O O . TYR A 1 224 ? 3.765 -14.390 -21.536 1.00 65.94 224 TYR A O 1
ATOM 1707 N N . ASP A 1 225 ? 4.091 -16.366 -22.568 1.00 62.62 225 ASP A N 1
ATOM 1708 C CA . ASP A 1 225 ? 3.229 -16.117 -23.729 1.00 62.62 225 ASP A CA 1
ATOM 1709 C C . ASP A 1 225 ? 1.763 -16.356 -23.335 1.00 62.62 225 ASP A C 1
ATOM 1711 O O . ASP A 1 225 ? 1.364 -17.498 -23.077 1.00 62.62 225 ASP A O 1
ATOM 1715 N N . SER A 1 226 ? 0.973 -15.283 -23.242 1.00 58.81 226 SER A N 1
ATOM 1716 C CA . SER A 1 226 ? -0.472 -15.371 -22.982 1.00 58.81 226 SER A CA 1
ATOM 1717 C C . SER A 1 226 ? -1.314 -15.419 -24.265 1.00 58.81 226 SER A C 1
ATOM 1719 O O . SER A 1 226 ? -2.410 -15.985 -24.252 1.00 58.81 226 SER A O 1
ATOM 1721 N N . GLY A 1 227 ? -0.768 -14.954 -25.396 1.00 53.25 227 GLY A N 1
ATOM 1722 C CA . GLY A 1 227 ? -1.424 -14.961 -26.709 1.00 53.25 227 GLY A CA 1
ATOM 1723 C C . GLY A 1 227 ? -1.623 -16.358 -27.311 1.00 53.25 227 GLY A C 1
ATOM 1724 O O . GLY A 1 227 ? -2.581 -16.585 -28.050 1.00 53.25 227 GLY A O 1
ATOM 1725 N N . GLY A 1 228 ? -0.801 -17.343 -26.930 1.00 52.50 228 GLY A N 1
ATOM 1726 C CA . GLY A 1 228 ? -0.945 -18.744 -27.358 1.00 52.50 228 GLY A CA 1
ATOM 1727 C C . GLY A 1 228 ? -2.242 -19.451 -26.919 1.00 52.50 228 GLY A C 1
ATOM 1728 O O . GLY A 1 228 ? -2.446 -20.611 -27.280 1.00 52.50 228 GLY A O 1
ATOM 1729 N N . ARG A 1 229 ? -3.113 -18.795 -26.135 1.00 50.78 229 ARG A N 1
ATOM 1730 C CA . ARG A 1 229 ? -4.368 -19.364 -25.604 1.00 50.78 229 ARG A CA 1
ATOM 1731 C C . ARG A 1 229 ? -5.650 -18.603 -25.978 1.00 50.78 229 ARG A C 1
ATOM 1733 O O . ARG A 1 229 ? -6.682 -18.895 -25.391 1.00 50.78 229 ARG A O 1
ATOM 1740 N N . SER A 1 230 ? -5.616 -17.694 -26.959 1.00 48.84 230 SER A N 1
ATOM 1741 C CA . SER A 1 230 ? -6.801 -16.935 -27.426 1.00 48.84 230 SER A CA 1
ATOM 1742 C C . SER A 1 230 ? -7.374 -15.926 -26.419 1.00 48.84 230 SER A C 1
ATOM 1744 O O . SER A 1 230 ? -8.554 -15.590 -26.494 1.00 48.84 230 SER A O 1
ATOM 1746 N N . PHE A 1 231 ? -6.549 -15.411 -25.507 1.00 43.47 231 PHE A N 1
ATOM 1747 C CA . PHE A 1 231 ? -6.938 -14.353 -24.575 1.00 43.47 231 PHE A CA 1
ATOM 1748 C C . PHE A 1 231 ? -6.114 -13.101 -24.857 1.00 43.47 231 PHE A C 1
ATOM 1750 O O . PHE A 1 231 ? -4.897 -13.199 -24.994 1.00 43.47 231 PHE A O 1
ATOM 1757 N N . ASN A 1 232 ? -6.783 -11.947 -24.930 1.00 50.94 232 ASN A N 1
ATOM 1758 C CA . ASN A 1 232 ? -6.113 -10.652 -24.882 1.00 50.94 232 ASN A CA 1
ATOM 1759 C C . ASN A 1 232 ? -6.232 -10.099 -23.462 1.00 50.94 232 ASN A C 1
ATOM 1761 O O . ASN A 1 232 ? -7.354 -9.981 -22.951 1.00 50.94 232 ASN A O 1
ATOM 1765 N N . VAL A 1 233 ? -5.110 -9.764 -22.829 1.00 53.03 233 VAL A N 1
ATOM 1766 C CA . VAL A 1 233 ? -5.102 -9.223 -21.466 1.00 53.03 233 VAL A CA 1
ATOM 1767 C C . VAL A 1 233 ? -5.010 -7.706 -21.514 1.00 53.03 233 VAL A C 1
ATOM 1769 O O . VAL A 1 233 ? -3.971 -7.148 -21.844 1.00 53.03 233 VAL A O 1
ATOM 1772 N N . ILE A 1 234 ? -6.090 -7.032 -21.116 1.00 51.41 234 ILE A N 1
ATOM 1773 C CA . ILE A 1 234 ? -6.148 -5.561 -21.114 1.00 51.41 234 ILE A CA 1
ATOM 1774 C C . ILE A 1 234 ? -5.592 -4.983 -19.808 1.00 51.41 234 ILE A C 1
ATOM 1776 O O . ILE A 1 234 ? -4.962 -3.931 -19.791 1.00 51.41 234 ILE A O 1
ATOM 1780 N N . SER A 1 235 ? -5.839 -5.650 -18.682 1.00 53.62 235 SER A N 1
ATOM 1781 C CA . SER A 1 235 ? -5.325 -5.220 -17.384 1.00 53.62 235 SER A CA 1
ATOM 1782 C C . SER A 1 235 ? -5.283 -6.375 -16.392 1.00 53.62 235 SER A C 1
ATOM 1784 O O . SER A 1 235 ? -6.098 -7.300 -16.448 1.00 53.62 235 SER A O 1
ATOM 1786 N N . TYR A 1 236 ? -4.329 -6.291 -15.466 1.00 62.22 236 TYR A N 1
ATOM 1787 C CA . TYR A 1 236 ? -4.253 -7.151 -14.291 1.00 62.22 236 TYR A CA 1
ATOM 1788 C C . TYR A 1 236 ? -4.777 -6.361 -13.097 1.00 62.22 236 TYR A C 1
ATOM 1790 O O . TYR A 1 236 ? -4.265 -5.282 -12.807 1.00 62.22 236 TYR A O 1
ATOM 1798 N N . GLY A 1 237 ? -5.788 -6.886 -12.411 1.00 55.62 237 GLY A N 1
ATOM 1799 C CA . GLY A 1 237 ? -6.328 -6.295 -11.189 1.00 55.62 237 GLY A CA 1
ATOM 1800 C C . GLY A 1 237 ? -6.095 -7.211 -9.998 1.00 55.62 237 GLY A C 1
ATOM 1801 O O . GLY A 1 237 ? -6.662 -8.300 -9.965 1.00 55.62 237 GLY A O 1
ATOM 1802 N N . ASN A 1 238 ? -5.315 -6.746 -9.013 1.00 64.12 238 ASN A N 1
ATOM 1803 C CA . ASN A 1 238 ? -4.890 -7.492 -7.820 1.00 64.12 238 ASN A CA 1
ATOM 1804 C C . ASN A 1 238 ? -4.158 -8.813 -8.141 1.00 64.12 238 ASN A C 1
ATOM 1806 O O . ASN A 1 238 ? -4.476 -9.533 -9.086 1.00 64.12 238 ASN A O 1
ATOM 1810 N N . ALA A 1 239 ? -3.168 -9.179 -7.329 1.00 69.88 239 ALA A N 1
ATOM 1811 C CA . ALA A 1 239 ? -2.521 -10.479 -7.454 1.00 69.88 239 ALA A CA 1
ATOM 1812 C C . ALA A 1 239 ? -2.446 -11.176 -6.098 1.00 69.88 239 ALA A C 1
ATOM 1814 O O . ALA A 1 239 ? -2.219 -10.556 -5.062 1.00 69.88 239 ALA A O 1
ATOM 1815 N N . VAL A 1 240 ? -2.636 -12.491 -6.113 1.00 70.88 240 VAL A N 1
ATOM 1816 C CA . VAL A 1 240 ? -2.506 -13.352 -4.938 1.00 70.88 240 VAL A CA 1
ATOM 1817 C C . VAL A 1 240 ? -1.657 -14.544 -5.327 1.00 70.88 240 VAL A C 1
ATOM 1819 O O . VAL A 1 240 ? -1.865 -15.142 -6.377 1.00 70.88 240 VAL A O 1
ATOM 1822 N N . CYS A 1 241 ? -0.720 -14.931 -4.468 1.00 72.62 241 CYS A N 1
ATOM 1823 C CA . CYS A 1 241 ? 0.028 -16.160 -4.666 1.00 72.62 241 CYS A CA 1
ATOM 1824 C C . CYS A 1 241 ? -0.447 -17.233 -3.690 1.00 72.62 241 CYS A C 1
ATOM 1826 O O . CYS A 1 241 ? -0.361 -17.060 -2.474 1.00 72.62 241 CYS A O 1
ATOM 1828 N N . ARG A 1 242 ? -0.917 -18.368 -4.209 1.00 66.44 242 ARG A N 1
ATOM 1829 C CA . ARG A 1 242 ? -1.269 -19.544 -3.404 1.00 66.44 242 ARG A CA 1
ATOM 1830 C C . ARG A 1 242 ? -0.443 -20.720 -3.895 1.00 66.44 242 ARG A C 1
ATOM 1832 O O . ARG A 1 242 ? -0.393 -20.970 -5.091 1.00 66.44 242 ARG A O 1
ATOM 1839 N N . THR A 1 243 ? 0.239 -21.422 -2.988 1.00 61.22 243 THR A N 1
ATOM 1840 C CA . THR A 1 243 ? 1.048 -22.615 -3.331 1.00 61.22 243 THR A CA 1
ATOM 1841 C C . THR A 1 243 ? 2.036 -22.380 -4.488 1.00 61.22 243 THR A C 1
ATOM 1843 O O . THR A 1 243 ? 2.165 -23.216 -5.376 1.00 61.22 243 THR A O 1
ATOM 1846 N N . SER A 1 244 ? 2.709 -21.221 -4.495 1.00 58.84 244 SER A N 1
ATOM 1847 C CA . SER A 1 244 ? 3.639 -20.778 -5.556 1.00 58.84 244 SER A CA 1
ATOM 1848 C C . SER A 1 244 ? 3.006 -20.536 -6.934 1.00 58.84 244 SER A C 1
ATOM 1850 O O . SER A 1 244 ? 3.727 -20.327 -7.906 1.00 58.84 244 SER A O 1
ATOM 1852 N N . GLN A 1 245 ? 1.677 -20.541 -7.024 1.00 55.59 245 GLN A N 1
ATOM 1853 C CA . GLN A 1 245 ? 0.923 -20.158 -8.210 1.00 55.59 245 GLN A CA 1
ATOM 1854 C C . GLN A 1 245 ? 0.398 -18.739 -8.026 1.00 55.59 245 GLN A C 1
ATOM 1856 O O . GLN A 1 245 ? -0.263 -18.439 -7.029 1.00 55.59 245 GLN A O 1
ATOM 1861 N N . LEU A 1 246 ? 0.722 -17.872 -8.980 1.00 61.66 246 LEU A N 1
ATOM 1862 C CA . LEU A 1 246 ? 0.247 -16.499 -9.024 1.00 61.66 246 LEU A CA 1
ATOM 1863 C C . LEU A 1 246 ? -1.114 -16.466 -9.722 1.00 61.66 246 LEU A C 1
ATOM 1865 O O . LEU A 1 246 ? -1.251 -16.944 -10.845 1.00 61.66 246 LEU A O 1
ATOM 1869 N N . PHE A 1 247 ? -2.103 -15.902 -9.046 1.00 54.47 247 PHE A N 1
ATOM 1870 C CA . PHE A 1 247 ? -3.439 -15.649 -9.563 1.00 54.47 247 PHE A CA 1
ATOM 1871 C C . PHE A 1 247 ? -3.610 -14.141 -9.697 1.00 54.47 247 PHE A C 1
ATOM 1873 O O . PHE A 1 247 ? -3.344 -13.405 -8.748 1.00 54.47 247 PHE A O 1
ATOM 1880 N N . SER A 1 248 ? -4.081 -13.685 -10.849 1.00 60.28 248 SER A N 1
ATOM 1881 C CA . SER A 1 248 ? -4.472 -12.295 -11.080 1.00 60.28 248 SER A CA 1
ATOM 1882 C C . SER A 1 248 ? -5.809 -12.265 -11.800 1.00 60.28 248 SER A C 1
ATOM 1884 O O . SER A 1 248 ? -6.069 -13.136 -12.633 1.00 60.28 248 SER A O 1
ATOM 1886 N N . ILE A 1 249 ? -6.641 -11.265 -11.518 1.00 53.41 249 ILE A N 1
ATOM 1887 C CA . ILE A 1 249 ? -7.873 -11.067 -12.284 1.00 53.41 249 ILE A CA 1
ATOM 1888 C C . ILE A 1 249 ? -7.495 -10.391 -13.600 1.00 53.41 249 ILE A C 1
ATOM 1890 O O . ILE A 1 249 ? -6.841 -9.347 -13.592 1.00 53.41 249 ILE A O 1
ATOM 1894 N N . LEU A 1 250 ? -7.895 -11.007 -14.709 1.00 56.66 250 LEU A N 1
ATOM 1895 C CA . LEU A 1 250 ? -7.692 -10.503 -16.062 1.00 56.66 250 LEU A CA 1
ATOM 1896 C C . LEU A 1 250 ? -9.003 -9.887 -16.547 1.00 56.66 250 LEU A C 1
ATOM 1898 O O . LEU A 1 250 ? -10.061 -10.503 -16.413 1.00 56.66 250 LEU A O 1
ATOM 1902 N N . SER A 1 251 ? -8.939 -8.684 -17.111 1.00 49.31 251 SER A N 1
ATOM 1903 C CA . SER A 1 251 ? -10.037 -8.169 -17.929 1.00 49.31 251 SER A CA 1
ATOM 1904 C C . SER A 1 251 ? -9.830 -8.634 -19.369 1.00 49.31 251 SER A C 1
ATOM 1906 O O . SER A 1 251 ? -8.864 -8.225 -20.018 1.00 49.31 251 SER A O 1
ATOM 1908 N N . GLU A 1 252 ? -10.719 -9.503 -19.848 1.00 49.81 252 GLU A N 1
ATOM 1909 C CA . GLU A 1 252 ? -10.692 -10.064 -21.202 1.00 49.81 252 GLU A CA 1
ATOM 1910 C C . GLU A 1 252 ? -11.608 -9.270 -22.143 1.00 49.81 252 GLU A C 1
ATOM 1912 O O . GLU A 1 252 ? -12.714 -8.868 -21.772 1.00 49.81 252 GLU A O 1
ATOM 1917 N N . ARG A 1 253 ? -11.192 -9.108 -23.404 1.00 43.34 253 ARG A N 1
ATOM 1918 C CA . ARG A 1 253 ? -12.126 -8.824 -24.502 1.00 43.34 253 ARG A CA 1
ATOM 1919 C C . ARG A 1 253 ? -12.454 -10.142 -25.186 1.00 43.34 253 ARG A C 1
ATOM 1921 O O . ARG A 1 253 ? -11.583 -10.722 -25.830 1.00 43.34 253 ARG A O 1
ATOM 1928 N N . VAL A 1 254 ? -13.706 -10.584 -25.115 1.00 43.28 254 VAL A N 1
ATOM 1929 C CA . VAL A 1 254 ? -14.202 -11.559 -26.092 1.00 43.28 254 VAL A CA 1
ATOM 1930 C C . VAL A 1 254 ? -14.215 -10.828 -27.430 1.00 43.28 254 VAL A C 1
ATOM 1932 O O . VAL A 1 254 ? -14.872 -9.793 -27.551 1.00 43.28 254 VAL A O 1
ATOM 1935 N N . SER A 1 255 ? -13.454 -11.296 -28.424 1.00 43.84 255 SER A N 1
ATOM 1936 C CA . SER A 1 255 ? -13.658 -10.789 -29.778 1.00 43.84 255 SER A CA 1
ATOM 1937 C C . SER A 1 255 ? -15.078 -11.180 -30.164 1.00 43.84 255 SER A C 1
ATOM 1939 O O . SER A 1 255 ? -15.363 -12.374 -30.269 1.00 43.84 255 SER A O 1
ATOM 1941 N N . GLU A 1 256 ? -15.971 -10.213 -30.347 1.00 38.12 256 GLU A N 1
ATOM 1942 C CA . GLU A 1 256 ? -17.208 -10.460 -31.076 1.00 38.12 256 GLU A CA 1
ATOM 1943 C C . GLU A 1 256 ? -16.791 -10.973 -32.453 1.00 38.12 256 GLU A C 1
ATOM 1945 O O . GLU A 1 256 ? -16.327 -10.226 -33.317 1.00 38.12 256 GLU A O 1
ATOM 1950 N N . THR A 1 257 ? -16.851 -12.293 -32.621 1.00 36.62 257 THR A N 1
ATOM 1951 C CA . THR A 1 257 ? -16.748 -12.927 -33.922 1.00 36.62 257 THR A CA 1
ATOM 1952 C C . THR A 1 257 ? -17.783 -12.262 -34.794 1.00 36.62 257 THR A C 1
ATOM 1954 O O . THR A 1 257 ? -18.970 -12.272 -34.476 1.00 36.62 257 THR A O 1
ATOM 1957 N N . THR A 1 258 ? -17.293 -11.665 -35.869 1.00 35.56 258 THR A N 1
ATOM 1958 C CA . THR A 1 258 ? -18.062 -11.061 -36.941 1.00 35.56 258 THR A CA 1
ATOM 1959 C C . THR A 1 258 ? -19.182 -12.023 -37.318 1.00 35.56 258 THR A C 1
ATOM 1961 O O . THR A 1 258 ? -18.939 -13.053 -37.952 1.00 35.56 258 THR A O 1
ATOM 1964 N N . GLU A 1 259 ? -20.410 -11.717 -36.900 1.00 32.41 259 GLU A N 1
ATOM 1965 C CA . GLU A 1 259 ? -21.593 -12.314 -37.496 1.00 32.41 259 GLU A CA 1
ATOM 1966 C C . GLU A 1 259 ? -21.529 -11.906 -38.967 1.00 32.41 259 GLU A C 1
ATOM 1968 O O . GLU A 1 259 ? -21.725 -10.745 -39.329 1.00 32.41 259 GLU A O 1
ATOM 1973 N N . LYS A 1 260 ? -21.123 -12.848 -39.823 1.00 31.67 260 LYS A N 1
ATOM 1974 C CA . LYS A 1 260 ? -21.267 -12.702 -41.264 1.00 31.67 260 LYS A CA 1
ATOM 1975 C C . LYS A 1 260 ? -22.760 -12.550 -41.514 1.00 31.67 260 LYS A C 1
ATOM 1977 O O . LYS A 1 260 ? -23.488 -13.539 -41.532 1.00 31.67 260 LYS A O 1
ATOM 1982 N N . THR A 1 261 ? -23.204 -11.318 -41.713 1.00 30.34 261 THR A N 1
ATOM 1983 C CA . THR A 1 261 ? -24.455 -11.029 -42.394 1.00 30.34 261 THR A CA 1
ATOM 1984 C C . THR A 1 261 ? -24.385 -11.707 -43.756 1.00 30.34 261 THR A C 1
ATOM 1986 O O . THR A 1 261 ? -23.649 -11.293 -44.649 1.00 30.34 261 THR A O 1
ATOM 1989 N N . VAL A 1 262 ? -25.102 -12.821 -43.885 1.00 30.17 262 VAL A N 1
ATOM 1990 C CA . VAL A 1 262 ? -25.416 -13.421 -45.179 1.00 30.17 262 VAL A CA 1
ATOM 1991 C C . VAL A 1 262 ? -26.422 -12.475 -45.836 1.00 30.17 262 VAL A C 1
ATOM 1993 O O . VAL A 1 262 ? -27.491 -12.264 -45.258 1.00 30.17 262 VAL A O 1
ATOM 1996 N N . PRO A 1 263 ? -26.104 -11.845 -46.978 1.00 37.62 263 PRO A N 1
ATOM 1997 C CA . PRO A 1 263 ? -27.094 -11.060 -47.693 1.00 37.62 263 PRO A CA 1
ATOM 1998 C C . PRO A 1 263 ? -28.117 -12.017 -48.320 1.00 37.62 263 PRO A C 1
ATOM 2000 O O . PRO A 1 263 ? -27.735 -13.005 -48.953 1.00 37.62 263 PRO A O 1
ATOM 2003 N N . PHE A 1 264 ? -29.398 -11.725 -48.092 1.00 36.03 264 PHE A N 1
ATOM 2004 C CA . PHE A 1 264 ? -30.508 -12.240 -48.895 1.00 36.03 264 PHE A CA 1
ATOM 2005 C C . PHE A 1 264 ? -30.474 -11.634 -50.300 1.00 36.03 264 PHE A C 1
ATOM 2007 O O . PHE A 1 264 ? -30.099 -10.442 -50.410 1.00 36.03 264 PHE A O 1
#

Organism: NCBI:txid857290

Foldseek 3Di:
DDDDDDPVVVVVVVVVVVVVVVVVVVVVPPPDQQEDEPPPDALVQFDDKDKAAPAPDPPDQVPGQWIWIWTAGPVRDIYIYIDRGAAPWDWDQFPQAIWTDAQFWTKGAGQDPVRDGIDIDGAPPRHRYWLDWEADPVRFIKTWGWPAAPDPFWTKIWIDRGPDPDHIDIAIDGRFQEWYDQDPFIKTKDWDDDDCPDPDVPDDDFTKIWIFGPPDRPTDIDIDTPRVPVWDFPGWDYWYHDPSDIDTDGDTDDPPDPPPPDDD

pLDDT: mean 73.02, std 20.0, range [30.17, 97.5]

Radius of gyration: 25.4 Å; chains: 1; bounding box: 86×51×73 Å

Secondary structure (DSSP, 8-state):
----SSHHHHHHHHHHHHHHHHHHHHHHT-----EE-SSS---TTEEEEEEE----TTT-GGG---EEEEEEETTS-EEEEEE---BT--EEE-SS-EEEE-SS-EEEES--TTS--EEEE--TT--SBEEEEEE-TTS-EEEEEEEEESSSS-EEEEEEEETSSSPPEEEEEPPPSEEEEETTEEEEEEEE-----SS-TT--S--EEEEEE-SSTT--EEEEE-GGGT--EEEEEEEEEETTEEEEEEEE------------

Sequence (264 aa):
MKIGSSVSIVFKYFVTGIMISAVLSATACTPALPVKGFSNITLEGVVAAISVNPQAFGQGIENVKEGYVALIKENGNYTVIRTSGMAAQELLWTKKGLYFSDRDSDYFIGKKSDGGWMSKRKADGKVPYQNFLVEDREGGAVAAFDLGFTDKVSNQLKIIPMFSSQKPYTITSRILSAAAFCGPKLVGITAEENNSDKVHPDIEARDYVTLKDLSKDSGNISVYDSGGRSFNVISYGNAVCRTSQLFSILSERVSETTEKTVPF